Protein AF-A0A952HB64-F1 (afdb_monomer_lite)

Structure (mmCIF, N/CA/C/O backbone):
data_AF-A0A952HB64-F1
#
_entry.id   AF-A0A952HB64-F1
#
loop_
_atom_site.group_PDB
_atom_site.id
_atom_site.type_symbol
_atom_site.label_atom_id
_atom_site.label_alt_id
_atom_site.label_comp_id
_atom_site.label_asym_id
_atom_site.label_entity_id
_atom_site.label_seq_id
_atom_site.pdbx_PDB_ins_code
_atom_site.Cartn_x
_atom_site.Cartn_y
_atom_site.Cartn_z
_atom_site.occupancy
_atom_site.B_iso_or_equiv
_atom_site.auth_seq_id
_atom_site.auth_comp_id
_atom_site.auth_asym_id
_atom_site.auth_atom_id
_atom_site.pdbx_PDB_model_num
ATOM 1 N N . MET A 1 1 ? 46.487 -4.675 -62.034 1.00 39.62 1 MET A N 1
ATOM 2 C CA . MET A 1 1 ? 45.125 -5.121 -61.672 1.00 39.62 1 MET A CA 1
ATOM 3 C C . MET A 1 1 ? 45.200 -5.806 -60.314 1.00 39.62 1 MET A C 1
ATOM 5 O O . MET A 1 1 ? 45.740 -6.898 -60.230 1.00 39.62 1 MET A O 1
ATOM 9 N N . ARG A 1 2 ? 44.788 -5.128 -59.237 1.00 39.91 2 ARG A N 1
ATOM 10 C CA . ARG A 1 2 ? 44.714 -5.693 -57.880 1.00 39.91 2 ARG A CA 1
ATOM 11 C C . ARG A 1 2 ? 43.301 -5.445 -57.369 1.00 39.91 2 ARG A C 1
ATOM 13 O O . ARG A 1 2 ? 42.927 -4.304 -57.129 1.00 39.91 2 ARG A O 1
ATOM 20 N N . SER A 1 3 ? 42.531 -6.518 -57.293 1.00 43.50 3 SER A N 1
ATOM 21 C CA . SER A 1 3 ? 41.137 -6.529 -56.868 1.00 43.50 3 SER A CA 1
ATOM 22 C C . SER A 1 3 ? 41.110 -6.713 -55.348 1.00 43.50 3 SER A C 1
ATOM 24 O O . SER A 1 3 ? 41.451 -7.787 -54.859 1.00 43.50 3 SER A O 1
ATOM 26 N N . LEU A 1 4 ? 40.772 -5.659 -54.599 1.00 44.75 4 LEU A N 1
ATOM 27 C CA . LEU A 1 4 ? 40.468 -5.745 -53.167 1.00 44.75 4 LEU A CA 1
ATOM 28 C C . LEU A 1 4 ? 39.046 -6.312 -53.006 1.00 44.75 4 LEU A C 1
ATOM 30 O O . LEU A 1 4 ? 38.121 -5.726 -53.574 1.00 44.75 4 LEU A O 1
ATOM 34 N N . PRO A 1 5 ? 38.821 -7.391 -52.235 1.00 50.38 5 PRO A N 1
ATOM 35 C CA . PRO A 1 5 ? 37.474 -7.795 -51.881 1.00 50.38 5 PRO A CA 1
ATOM 36 C C . PRO A 1 5 ? 36.992 -6.921 -50.719 1.00 50.38 5 PRO A C 1
ATOM 38 O O . PRO A 1 5 ? 37.544 -6.937 -49.619 1.00 50.38 5 PRO A O 1
ATOM 41 N N . LEU A 1 6 ? 35.960 -6.131 -51.002 1.00 47.00 6 LEU A N 1
ATOM 42 C CA . LEU A 1 6 ? 35.194 -5.355 -50.039 1.00 47.00 6 LEU A CA 1
ATOM 43 C C . LEU A 1 6 ? 34.386 -6.340 -49.171 1.00 47.00 6 LEU A C 1
ATOM 45 O O . LEU A 1 6 ? 33.331 -6.822 -49.577 1.00 47.00 6 LEU A O 1
ATOM 49 N N . LEU A 1 7 ? 34.908 -6.688 -47.994 1.00 49.47 7 LEU A N 1
ATOM 50 C CA . LEU A 1 7 ? 34.176 -7.438 -46.972 1.00 49.47 7 LEU A CA 1
ATOM 51 C C . LEU A 1 7 ? 33.128 -6.513 -46.337 1.00 49.47 7 LEU A C 1
ATOM 53 O O . LEU A 1 7 ? 33.408 -5.756 -45.410 1.00 49.47 7 LEU A O 1
ATOM 57 N N . LEU A 1 8 ? 31.913 -6.570 -46.883 1.00 43.66 8 LEU A N 1
ATOM 58 C CA . LEU A 1 8 ? 30.687 -6.040 -46.291 1.00 43.66 8 LEU A CA 1
ATOM 59 C C . LEU A 1 8 ? 30.399 -6.775 -44.973 1.00 43.66 8 LEU A C 1
ATOM 61 O O . LEU A 1 8 ? 29.770 -7.831 -44.951 1.00 43.66 8 LEU A O 1
ATOM 65 N N . LEU A 1 9 ? 30.857 -6.197 -43.863 1.00 45.19 9 LEU A N 1
ATOM 66 C CA . LEU A 1 9 ? 30.382 -6.503 -42.514 1.00 45.19 9 LEU A CA 1
ATOM 67 C C . LEU A 1 9 ? 28.950 -5.966 -42.362 1.00 45.19 9 LEU A C 1
ATOM 69 O O . LEU A 1 9 ? 28.719 -4.883 -41.829 1.00 45.19 9 LEU A O 1
ATOM 73 N N . LEU A 1 10 ? 27.977 -6.729 -42.859 1.00 45.00 10 LEU A N 1
ATOM 74 C CA . LEU A 1 10 ? 26.572 -6.592 -42.482 1.00 45.00 10 LEU A CA 1
ATOM 75 C C . LEU A 1 10 ? 26.428 -7.075 -41.034 1.00 45.00 10 LEU A C 1
ATOM 77 O O . LEU A 1 10 ? 26.145 -8.242 -40.769 1.00 45.00 10 LEU A O 1
ATOM 81 N N . GLY A 1 11 ? 26.670 -6.164 -40.092 1.00 44.28 11 GLY A N 1
ATOM 82 C CA . GLY A 1 11 ? 26.301 -6.331 -38.694 1.00 44.28 11 GLY A CA 1
ATOM 83 C C . GLY A 1 11 ? 24.782 -6.370 -38.576 1.00 44.28 11 GLY A C 1
ATOM 84 O O . GLY A 1 11 ? 24.138 -5.343 -38.384 1.00 44.28 11 GLY A O 1
ATOM 85 N N . ALA A 1 12 ? 24.203 -7.558 -38.725 1.00 44.69 12 ALA A N 1
ATOM 86 C CA . ALA A 1 12 ? 22.847 -7.818 -38.287 1.00 44.69 12 ALA A CA 1
ATOM 87 C C . ALA A 1 12 ? 22.819 -7.665 -36.759 1.00 44.69 12 ALA A C 1
ATOM 89 O O . ALA A 1 12 ? 23.285 -8.540 -36.030 1.00 44.69 12 ALA A O 1
ATOM 90 N N . CYS A 1 13 ? 22.292 -6.540 -36.272 1.00 45.22 13 CYS A N 1
ATOM 91 C CA . CYS A 1 13 ? 21.797 -6.425 -34.907 1.00 45.22 13 CYS A CA 1
ATOM 92 C C . CYS A 1 13 ? 20.652 -7.432 -34.754 1.00 45.22 13 CYS A C 1
ATOM 94 O O . CYS A 1 13 ? 19.493 -7.108 -35.006 1.00 45.22 13 CYS A O 1
ATOM 96 N N . ALA A 1 14 ? 20.977 -8.678 -34.411 1.00 48.97 14 ALA A N 1
ATOM 97 C CA . ALA A 1 14 ? 19.985 -9.628 -33.947 1.00 48.97 14 ALA A CA 1
ATOM 98 C C . ALA A 1 14 ? 19.342 -9.010 -32.703 1.00 48.97 14 ALA A C 1
ATOM 100 O O . ALA A 1 14 ? 20.023 -8.786 -31.701 1.00 48.97 14 ALA A O 1
ATOM 101 N N . ALA A 1 15 ? 18.053 -8.674 -32.788 1.00 51.88 15 ALA A N 1
ATOM 102 C CA . ALA A 1 15 ? 17.256 -8.381 -31.611 1.00 51.88 15 ALA A CA 1
ATOM 103 C C . ALA A 1 15 ? 17.389 -9.599 -30.692 1.00 51.88 15 ALA A C 1
ATOM 105 O O . ALA A 1 15 ? 16.939 -10.688 -31.047 1.00 51.88 15 ALA A O 1
ATOM 106 N N . LEU A 1 16 ? 18.119 -9.445 -29.587 1.00 49.34 16 LEU A N 1
ATOM 107 C CA . LEU A 1 16 ? 18.312 -10.525 -28.633 1.00 49.34 16 LEU A CA 1
ATOM 108 C C . LEU A 1 16 ? 16.920 -10.926 -28.121 1.00 49.34 16 LEU A C 1
ATOM 110 O O . LEU A 1 16 ? 16.225 -10.056 -27.588 1.00 49.34 16 LEU A O 1
ATOM 114 N N . PRO A 1 17 ? 16.483 -12.186 -28.311 1.00 57.03 17 PRO A N 1
ATOM 115 C CA . PRO A 1 17 ? 15.250 -12.662 -27.702 1.00 57.03 17 PRO A CA 1
ATOM 116 C C . PRO A 1 17 ? 15.392 -12.561 -26.181 1.00 57.03 17 PRO A C 1
ATOM 118 O O . PRO A 1 17 ? 16.467 -12.824 -25.635 1.00 57.03 17 PRO A O 1
ATOM 121 N N . GLY A 1 18 ? 14.330 -12.137 -25.508 1.00 68.81 18 GLY A N 1
ATOM 122 C CA . GLY A 1 18 ? 14.321 -11.926 -24.069 1.00 68.81 18 GLY A CA 1
ATOM 123 C C . GLY A 1 18 ? 13.597 -10.645 -23.650 1.00 68.81 18 GLY A C 1
ATOM 124 O O . GLY A 1 18 ? 13.305 -9.775 -24.470 1.00 68.81 18 GLY A O 1
ATOM 125 N N . PRO A 1 19 ? 13.360 -10.476 -22.342 1.00 81.88 19 PRO A N 1
ATOM 126 C CA . PRO A 1 19 ? 12.607 -9.351 -21.780 1.00 81.88 19 PRO A CA 1
ATOM 127 C C . PRO A 1 19 ? 13.344 -7.999 -21.819 1.00 81.88 19 PRO A C 1
ATOM 129 O O . PRO A 1 19 ? 12.769 -6.970 -21.460 1.00 81.88 19 PRO A O 1
ATOM 132 N N . THR A 1 20 ? 14.615 -7.960 -22.228 1.00 85.56 20 THR A N 1
ATOM 133 C CA . THR A 1 20 ? 15.463 -6.757 -22.159 1.00 85.56 20 THR A CA 1
ATOM 134 C C . THR A 1 20 ? 14.922 -5.572 -22.968 1.00 85.56 20 THR A C 1
ATOM 136 O O . THR A 1 20 ? 14.836 -4.483 -22.397 1.00 85.56 20 THR A O 1
ATOM 139 N N . PRO A 1 21 ? 14.476 -5.724 -24.235 1.00 88.94 21 PRO A N 1
ATOM 140 C CA . PRO A 1 21 ? 13.912 -4.605 -24.988 1.00 88.94 21 PRO A CA 1
ATOM 141 C C . PRO A 1 21 ? 12.632 -4.053 -24.349 1.00 88.94 21 PRO A C 1
ATOM 143 O O . PRO A 1 21 ? 12.405 -2.843 -24.373 1.00 88.94 21 PRO A O 1
ATOM 146 N N . GLN A 1 22 ? 11.796 -4.917 -23.759 1.00 91.31 22 GLN A N 1
ATOM 147 C CA . GLN A 1 22 ? 10.613 -4.490 -23.010 1.00 91.31 22 GLN A CA 1
ATOM 148 C C . GLN A 1 22 ? 11.014 -3.695 -21.766 1.00 91.31 22 GLN A C 1
ATOM 150 O O . GLN A 1 22 ? 10.512 -2.591 -21.550 1.00 91.31 22 GLN A O 1
ATOM 155 N N . LEU A 1 23 ? 11.962 -4.214 -20.984 1.00 92.88 23 LEU A N 1
ATOM 156 C CA . LEU A 1 23 ? 12.466 -3.533 -19.797 1.00 92.88 23 LEU A CA 1
ATOM 157 C C . LEU A 1 23 ? 13.030 -2.145 -20.138 1.00 92.88 23 LEU A C 1
ATOM 159 O O . LEU A 1 23 ? 12.671 -1.175 -19.478 1.00 92.88 23 LEU A O 1
ATOM 163 N N . GLU A 1 24 ? 13.844 -2.018 -21.189 1.00 93.69 24 GLU A N 1
ATOM 164 C CA . GLU A 1 24 ? 14.406 -0.732 -21.629 1.00 93.69 24 GLU A CA 1
ATOM 165 C C . GLU A 1 24 ? 13.320 0.287 -22.004 1.00 93.69 24 GLU A C 1
ATOM 167 O O . GLU A 1 24 ? 13.361 1.439 -21.554 1.00 93.69 24 GLU A O 1
ATOM 172 N N . ARG A 1 25 ? 12.313 -0.129 -22.787 1.00 94.56 25 ARG A N 1
ATOM 173 C CA . ARG A 1 25 ? 11.177 0.736 -23.152 1.00 94.56 25 ARG A CA 1
ATOM 174 C C . ARG A 1 25 ? 10.399 1.188 -21.923 1.00 94.56 25 ARG A C 1
ATOM 176 O O . ARG A 1 25 ? 10.092 2.378 -21.807 1.00 94.56 25 ARG A O 1
ATOM 183 N N . MET A 1 26 ? 10.114 0.268 -21.003 1.00 96.06 26 MET A N 1
ATOM 184 C CA . MET A 1 26 ? 9.366 0.565 -19.785 1.00 96.06 26 MET A CA 1
ATOM 185 C C . MET A 1 26 ? 10.152 1.470 -18.833 1.00 96.06 26 MET A C 1
ATOM 187 O O . MET A 1 26 ? 9.586 2.406 -18.265 1.00 96.06 26 MET A O 1
ATOM 191 N N . THR A 1 27 ? 11.464 1.257 -18.690 1.00 95.75 27 THR A N 1
ATOM 192 C CA . THR A 1 27 ? 12.352 2.143 -17.925 1.00 95.75 27 THR A CA 1
ATOM 193 C C . THR A 1 27 ? 12.358 3.550 -18.518 1.00 95.75 27 THR A C 1
ATOM 195 O O . THR A 1 27 ? 12.153 4.514 -17.779 1.00 95.75 27 THR A O 1
ATOM 198 N N . LYS A 1 28 ? 12.484 3.686 -19.845 1.00 96.81 28 LYS A N 1
ATOM 199 C CA . LYS A 1 28 ? 12.403 4.987 -20.525 1.00 96.81 28 LYS A CA 1
ATOM 200 C C . LYS A 1 28 ? 11.051 5.671 -20.292 1.00 96.81 28 LYS A C 1
ATOM 202 O O . LYS A 1 28 ? 11.005 6.832 -19.885 1.00 96.81 28 LYS A O 1
ATOM 207 N N . ALA A 1 29 ? 9.945 4.950 -20.473 1.00 96.06 29 ALA A N 1
ATOM 208 C CA . ALA A 1 29 ? 8.606 5.471 -20.194 1.00 96.06 29 ALA A CA 1
ATOM 209 C C . ALA A 1 29 ? 8.445 5.895 -18.725 1.00 96.06 29 ALA A C 1
ATOM 211 O O . ALA A 1 29 ? 7.829 6.919 -18.438 1.00 96.06 29 ALA A O 1
ATOM 212 N N . GLN A 1 30 ? 9.047 5.152 -17.793 1.00 95.12 30 GLN A N 1
ATOM 213 C CA . GLN A 1 30 ? 9.059 5.482 -16.371 1.00 95.12 30 GLN A CA 1
ATOM 214 C C . GLN A 1 30 ? 9.813 6.786 -16.088 1.00 95.12 30 GLN A C 1
ATOM 216 O O . GLN A 1 30 ? 9.324 7.576 -15.282 1.00 95.12 30 GLN A O 1
ATOM 221 N N . THR A 1 31 ? 10.961 7.022 -16.730 1.00 95.44 31 THR A N 1
ATOM 222 C CA . THR A 1 31 ? 11.716 8.279 -16.573 1.00 95.44 31 THR A CA 1
ATOM 223 C C . THR A 1 31 ? 11.003 9.477 -17.198 1.00 95.44 31 THR A C 1
ATOM 225 O O . THR A 1 31 ? 11.160 10.598 -16.732 1.00 95.44 31 THR A O 1
ATOM 228 N N . GLU A 1 32 ? 10.175 9.237 -18.215 1.00 96.31 32 GLU A N 1
ATOM 229 C CA . GLU A 1 32 ? 9.367 10.253 -18.899 1.00 96.31 32 GLU A CA 1
ATOM 230 C C . GLU A 1 32 ? 7.998 10.487 -18.225 1.00 96.31 32 GLU A C 1
ATOM 232 O O . GLU A 1 32 ? 7.182 11.246 -18.741 1.00 96.31 32 GLU A O 1
ATOM 237 N N . GLY A 1 33 ? 7.706 9.819 -17.100 1.00 94.12 33 GLY A N 1
ATOM 238 C CA . GLY A 1 33 ? 6.425 9.945 -16.392 1.00 94.12 33 GLY A CA 1
ATOM 239 C C . GLY A 1 33 ? 5.219 9.359 -17.143 1.00 94.12 33 GLY A C 1
ATOM 240 O O . GLY A 1 33 ? 4.075 9.702 -16.851 1.00 94.12 33 GLY A O 1
ATOM 241 N N . ARG A 1 34 ? 5.439 8.470 -18.119 1.00 96.69 34 ARG A N 1
ATOM 242 C CA . ARG A 1 34 ? 4.382 7.855 -18.940 1.00 96.69 34 ARG A CA 1
ATOM 243 C C . ARG A 1 34 ? 3.766 6.630 -18.257 1.00 96.69 34 ARG A C 1
ATOM 245 O O . ARG A 1 34 ? 3.800 5.523 -18.796 1.00 96.69 34 ARG A O 1
ATOM 252 N N . ASP A 1 35 ? 3.165 6.821 -17.083 1.00 96.50 35 ASP A N 1
ATOM 253 C CA . ASP A 1 35 ? 2.581 5.721 -16.297 1.00 96.50 35 ASP A CA 1
ATOM 254 C C . ASP A 1 35 ? 1.444 4.993 -17.037 1.00 96.50 35 ASP A C 1
ATOM 256 O O . ASP A 1 35 ? 1.351 3.771 -16.968 1.00 96.50 35 ASP A O 1
ATOM 260 N N . ALA A 1 36 ? 0.637 5.695 -17.840 1.00 96.38 36 ALA A N 1
ATOM 261 C CA . ALA A 1 36 ? -0.384 5.056 -18.679 1.00 96.38 36 ALA A CA 1
ATOM 262 C C . ALA A 1 36 ? 0.202 4.023 -19.660 1.00 96.38 36 ALA A C 1
ATOM 264 O O . ALA A 1 36 ? -0.392 2.963 -19.855 1.00 96.38 36 ALA A O 1
ATOM 265 N N . ALA A 1 37 ? 1.380 4.297 -20.233 1.00 95.75 37 ALA A N 1
ATOM 266 C CA . ALA A 1 37 ? 2.055 3.359 -21.128 1.00 95.75 37 ALA A CA 1
ATOM 267 C C . ALA A 1 37 ? 2.545 2.124 -20.356 1.00 95.75 37 ALA A C 1
ATOM 269 O O . ALA A 1 37 ? 2.234 0.998 -20.730 1.00 95.75 37 ALA A O 1
ATOM 270 N N . ASN A 1 38 ? 3.222 2.339 -19.225 1.00 96.69 38 ASN A N 1
ATOM 271 C CA . ASN A 1 38 ? 3.740 1.255 -18.388 1.00 96.69 38 ASN A CA 1
ATOM 272 C C . ASN A 1 38 ? 2.642 0.380 -17.766 1.00 96.69 38 ASN A C 1
ATOM 274 O O . ASN A 1 38 ? 2.850 -0.813 -17.575 1.00 96.69 38 ASN A O 1
ATOM 278 N N . ALA A 1 39 ? 1.480 0.948 -17.437 1.00 95.94 39 ALA A N 1
ATOM 279 C CA . ALA A 1 39 ? 0.344 0.196 -16.908 1.00 95.94 39 ALA A CA 1
ATOM 280 C C . ALA A 1 39 ? -0.292 -0.727 -17.966 1.00 95.94 39 ALA A C 1
ATOM 282 O O . ALA A 1 39 ? -0.704 -1.851 -17.652 1.00 95.94 39 ALA A O 1
ATOM 283 N N . ALA A 1 40 ? -0.362 -0.245 -19.213 1.00 93.06 40 ALA A N 1
ATOM 284 C CA . ALA A 1 40 ? -0.927 -0.964 -20.352 1.00 93.06 40 ALA A CA 1
ATOM 285 C C . ALA A 1 40 ? 0.009 -2.047 -20.911 1.00 93.06 40 ALA A C 1
ATOM 287 O O . ALA A 1 40 ? -0.465 -3.004 -21.522 1.00 93.06 40 ALA A O 1
ATOM 288 N N . GLU A 1 41 ? 1.319 -1.918 -20.698 1.00 86.81 41 GLU A N 1
ATOM 289 C CA . GLU A 1 41 ? 2.305 -2.884 -21.174 1.00 86.81 41 GLU A CA 1
ATOM 290 C C . GLU A 1 41 ? 2.204 -4.193 -20.368 1.00 86.81 41 GLU A C 1
ATOM 292 O O . GLU A 1 41 ? 2.445 -4.246 -19.160 1.00 86.81 41 GLU A O 1
ATOM 297 N N . VAL A 1 42 ? 1.774 -5.264 -21.037 1.00 80.38 42 VAL A N 1
ATOM 298 C CA . VAL A 1 42 ? 1.683 -6.613 -20.463 1.00 80.38 42 VAL A CA 1
ATOM 299 C C . VAL A 1 42 ? 3.005 -7.327 -20.705 1.00 80.38 42 VAL A C 1
ATOM 301 O O . VAL A 1 42 ? 3.593 -7.196 -21.776 1.00 80.38 42 VAL A O 1
ATOM 304 N N . ALA A 1 43 ? 3.474 -8.080 -19.710 1.00 76.75 43 ALA A N 1
ATOM 305 C CA . ALA A 1 43 ? 4.711 -8.842 -19.822 1.00 76.75 43 ALA A CA 1
ATOM 306 C C . ALA A 1 43 ? 4.665 -9.780 -21.044 1.00 76.75 43 ALA A C 1
ATOM 308 O O . ALA A 1 43 ? 3.679 -10.497 -21.236 1.00 76.75 43 ALA A O 1
ATOM 309 N N . GLU A 1 44 ? 5.710 -9.729 -21.870 1.00 81.81 44 GLU A N 1
ATOM 310 C CA . GLU A 1 44 ? 5.824 -10.530 -23.091 1.00 81.81 44 GLU A CA 1
ATOM 311 C C . GLU A 1 44 ? 5.958 -12.034 -22.770 1.00 81.81 44 GLU A C 1
ATOM 313 O O . GLU A 1 44 ? 6.141 -12.430 -21.613 1.00 81.81 44 GLU A O 1
ATOM 318 N N . SER A 1 45 ? 5.846 -12.894 -23.792 1.00 73.94 45 SER A N 1
ATOM 319 C CA . SER A 1 45 ? 5.824 -14.363 -23.648 1.00 73.94 45 SER A CA 1
ATOM 320 C C . SER A 1 45 ? 6.981 -14.921 -22.823 1.00 73.94 45 SER A C 1
ATOM 322 O O . SER A 1 45 ? 6.795 -15.882 -22.078 1.00 73.94 45 SER A O 1
ATOM 324 N N . ASP A 1 46 ? 8.150 -14.293 -22.903 1.00 76.56 46 ASP A N 1
ATOM 325 C CA . ASP A 1 46 ? 9.354 -14.722 -22.191 1.00 76.56 46 ASP A CA 1
ATOM 326 C C . ASP A 1 46 ? 9.197 -14.574 -20.671 1.00 76.56 46 ASP A C 1
ATOM 328 O O . ASP A 1 46 ? 9.636 -15.426 -19.904 1.00 76.56 46 ASP A O 1
ATOM 332 N N . CYS A 1 47 ? 8.455 -13.564 -20.213 1.00 85.19 47 CYS A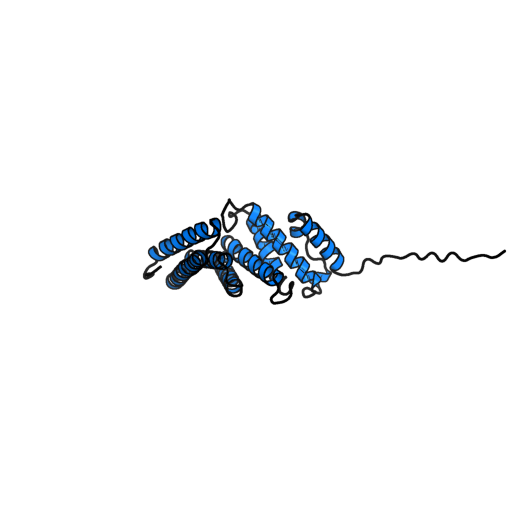 N 1
ATOM 333 C CA . CYS A 1 47 ? 8.122 -13.408 -18.799 1.00 85.19 47 CYS A CA 1
ATOM 334 C C . CYS A 1 47 ? 6.984 -14.311 -18.325 1.00 85.19 47 CYS A C 1
ATOM 336 O O . CYS A 1 47 ? 6.784 -14.459 -17.119 1.00 85.19 47 CYS A O 1
ATOM 338 N N . LEU A 1 48 ? 6.235 -14.920 -19.246 1.00 82.12 48 LEU A N 1
ATOM 339 C CA . LEU A 1 48 ? 5.268 -15.963 -18.909 1.00 82.12 48 LEU A CA 1
ATOM 340 C C . LEU A 1 48 ? 5.956 -17.323 -18.753 1.00 82.12 48 LEU A C 1
ATOM 342 O O . LEU A 1 48 ? 5.545 -18.115 -17.908 1.00 82.12 48 LEU A O 1
ATOM 346 N N . THR A 1 49 ? 7.002 -17.592 -19.539 1.00 84.31 49 THR A N 1
ATOM 347 C CA . THR A 1 49 ? 7.767 -18.847 -19.476 1.00 84.31 49 THR A CA 1
ATOM 348 C C . THR A 1 49 ? 8.849 -18.824 -18.396 1.00 84.31 49 THR A C 1
ATOM 350 O O . THR A 1 49 ? 9.142 -19.869 -17.816 1.00 84.31 49 THR A O 1
ATOM 353 N N . GLN A 1 50 ? 9.409 -17.651 -18.081 1.00 85.12 50 GLN A N 1
ATOM 354 C CA . GLN A 1 50 ? 10.445 -17.462 -17.060 1.00 85.12 50 GLN A CA 1
ATOM 355 C C . GLN A 1 50 ? 10.094 -16.305 -16.106 1.00 85.12 50 GLN A C 1
ATOM 357 O O . GLN A 1 50 ? 10.786 -15.288 -16.057 1.00 85.12 50 GLN A O 1
ATOM 362 N N . PRO A 1 51 ? 9.026 -16.435 -15.298 1.00 85.81 51 PRO A N 1
ATOM 363 C CA . PRO A 1 51 ? 8.531 -15.337 -14.462 1.00 85.81 51 PRO A CA 1
ATOM 364 C C . PRO A 1 51 ? 9.512 -14.885 -13.370 1.00 85.81 51 PRO A C 1
ATOM 366 O O . PRO A 1 51 ? 9.394 -13.769 -12.874 1.00 85.81 51 PRO A O 1
ATOM 369 N N . SER A 1 52 ? 10.474 -15.732 -12.993 1.00 89.50 52 SER A N 1
ATOM 370 C CA . SER A 1 52 ? 11.512 -15.419 -12.006 1.00 89.50 52 SER A CA 1
ATOM 371 C C . SER A 1 52 ? 12.747 -14.734 -12.597 1.00 89.50 52 SER A C 1
ATOM 373 O O . SER A 1 52 ? 13.676 -14.440 -11.846 1.00 89.50 52 SER A O 1
ATOM 375 N N . ASP A 1 53 ? 12.801 -14.513 -13.916 1.00 91.38 53 ASP A N 1
ATOM 376 C CA . ASP A 1 53 ? 13.902 -13.770 -14.528 1.00 91.38 53 ASP A CA 1
ATOM 377 C C . ASP A 1 53 ? 13.968 -12.344 -13.938 1.00 91.38 53 ASP A C 1
ATOM 379 O O . ASP A 1 53 ? 12.935 -11.666 -13.855 1.00 91.38 53 ASP A O 1
ATOM 383 N N . PRO A 1 54 ? 15.150 -11.847 -13.522 1.00 91.25 54 PRO A N 1
ATOM 384 C CA . PRO A 1 54 ? 15.274 -10.526 -12.910 1.00 91.25 54 PRO A CA 1
ATOM 385 C C . PRO A 1 54 ? 14.695 -9.378 -13.748 1.00 91.25 54 PRO A C 1
ATOM 387 O O . PRO A 1 54 ? 14.145 -8.429 -13.184 1.00 91.25 54 PRO A O 1
ATOM 390 N N . ALA A 1 55 ? 14.787 -9.437 -15.078 1.00 91.69 55 ALA A N 1
ATOM 391 C CA . ALA A 1 55 ? 14.197 -8.426 -15.947 1.00 91.69 55 ALA A CA 1
ATOM 392 C C . ALA A 1 55 ? 12.664 -8.496 -15.928 1.00 91.69 55 ALA A C 1
ATOM 394 O O . ALA A 1 55 ? 12.010 -7.454 -15.866 1.00 91.69 55 ALA A O 1
ATOM 395 N N . CYS A 1 56 ? 12.089 -9.697 -15.872 1.00 93.69 56 CYS A N 1
ATOM 396 C CA . CYS A 1 56 ? 10.646 -9.897 -15.736 1.00 93.69 56 CYS A CA 1
ATOM 397 C C . CYS A 1 56 ? 10.109 -9.407 -14.390 1.00 93.69 56 CYS A C 1
ATOM 399 O O . CYS A 1 56 ? 9.093 -8.709 -14.349 1.00 93.69 56 CYS A O 1
ATOM 401 N N . LEU A 1 57 ? 10.826 -9.670 -13.295 1.00 94.94 57 LEU A N 1
ATOM 402 C CA . LEU A 1 57 ? 10.483 -9.126 -11.978 1.00 94.94 57 LEU A CA 1
ATOM 403 C C . LEU A 1 57 ? 10.498 -7.586 -11.993 1.00 94.94 57 LEU A C 1
ATOM 405 O O . LEU A 1 57 ? 9.586 -6.944 -11.464 1.00 94.94 57 LEU A O 1
ATOM 409 N N . ARG A 1 58 ? 11.493 -6.972 -12.650 1.00 94.56 58 ARG A N 1
ATOM 410 C CA . ARG A 1 58 ? 11.591 -5.507 -12.796 1.00 94.56 58 ARG A CA 1
ATOM 411 C C . ARG A 1 58 ? 10.490 -4.924 -13.680 1.00 94.56 58 ARG A C 1
ATOM 413 O O . ARG A 1 58 ? 9.933 -3.889 -13.321 1.00 94.56 58 ARG A O 1
ATOM 420 N N . ILE A 1 59 ? 10.126 -5.587 -14.776 1.00 95.12 59 ILE A N 1
ATOM 421 C CA . ILE A 1 59 ? 8.967 -5.226 -15.612 1.00 95.12 59 ILE A CA 1
ATOM 422 C C . ILE A 1 59 ? 7.694 -5.170 -14.756 1.00 95.12 59 ILE A C 1
ATOM 424 O O . ILE A 1 59 ? 6.976 -4.168 -14.773 1.00 95.12 59 ILE A O 1
ATOM 428 N N . GLN A 1 60 ? 7.453 -6.194 -13.931 1.00 96.44 60 GLN A N 1
ATOM 429 C CA . GLN A 1 60 ? 6.297 -6.226 -13.031 1.00 96.44 60 GLN A CA 1
ATOM 430 C C . GLN A 1 60 ? 6.362 -5.123 -11.964 1.00 96.44 60 GLN A C 1
ATOM 432 O O . GLN A 1 60 ? 5.349 -4.487 -11.677 1.00 96.44 60 GLN A O 1
ATOM 437 N N . ALA A 1 61 ? 7.547 -4.814 -11.428 1.00 96.50 61 ALA A N 1
ATOM 438 C CA . ALA A 1 61 ? 7.723 -3.701 -10.493 1.00 96.50 61 ALA A CA 1
ATOM 439 C C . ALA A 1 61 ? 7.371 -2.342 -11.131 1.00 96.50 61 ALA A C 1
ATOM 441 O O . ALA A 1 61 ? 6.666 -1.534 -10.518 1.00 96.50 61 ALA A O 1
ATOM 442 N N . ILE A 1 62 ? 7.827 -2.093 -12.367 1.00 96.75 62 ILE A N 1
ATOM 443 C CA . ILE A 1 62 ? 7.533 -0.858 -13.113 1.00 96.75 62 ILE A CA 1
ATOM 444 C C . ILE A 1 62 ? 6.031 -0.750 -13.382 1.00 96.75 62 ILE A C 1
ATOM 446 O O . ILE A 1 62 ? 5.435 0.301 -13.127 1.00 96.75 62 ILE A O 1
ATOM 450 N N . ARG A 1 63 ? 5.412 -1.842 -13.841 1.00 97.38 63 ARG A N 1
ATOM 451 C CA . ARG A 1 63 ? 3.974 -1.903 -14.108 1.00 97.38 63 ARG A CA 1
ATOM 452 C C . ARG A 1 63 ? 3.145 -1.671 -12.848 1.00 97.38 63 ARG A C 1
ATOM 454 O O . ARG A 1 63 ? 2.240 -0.840 -12.864 1.00 97.38 63 ARG A O 1
ATOM 461 N N . GLY A 1 64 ? 3.474 -2.346 -11.745 1.00 97.75 64 GLY A N 1
ATOM 462 C CA . GLY A 1 64 ? 2.771 -2.190 -10.468 1.00 97.75 64 GLY A CA 1
ATOM 463 C C . GLY A 1 64 ? 2.814 -0.753 -9.958 1.00 97.75 64 GLY A C 1
ATOM 464 O O . GLY A 1 64 ? 1.789 -0.205 -9.549 1.00 97.75 64 GLY A O 1
ATOM 465 N N . ARG A 1 65 ? 3.974 -0.101 -10.091 1.00 97.31 65 ARG A N 1
ATOM 466 C CA . ARG A 1 65 ? 4.146 1.313 -9.744 1.00 97.31 65 ARG A CA 1
ATOM 467 C C . ARG A 1 65 ? 3.310 2.233 -10.615 1.00 97.31 65 ARG A C 1
ATOM 469 O O . ARG A 1 65 ? 2.652 3.120 -10.083 1.00 97.31 65 ARG A O 1
ATOM 476 N N . ALA A 1 66 ? 3.317 2.016 -11.924 1.00 98.06 66 ALA A N 1
ATOM 477 C CA . ALA A 1 66 ? 2.528 2.809 -12.856 1.00 98.06 66 ALA A CA 1
ATOM 478 C C . ALA A 1 66 ? 1.021 2.672 -12.582 1.00 98.06 66 ALA A C 1
ATOM 480 O O . ALA A 1 66 ? 0.309 3.668 -12.477 1.00 98.06 66 ALA A O 1
ATOM 481 N N . CYS A 1 67 ? 0.544 1.446 -12.363 1.00 98.31 67 CYS A N 1
ATOM 482 C CA . CYS A 1 67 ? -0.843 1.180 -12.000 1.00 98.31 67 CYS A CA 1
ATOM 483 C C . CYS A 1 67 ? -1.231 1.834 -10.662 1.00 98.31 67 CYS A C 1
ATOM 485 O O . CYS A 1 67 ? -2.273 2.483 -10.572 1.00 98.31 67 CYS A O 1
ATOM 487 N N . LEU A 1 68 ? -0.380 1.755 -9.633 1.00 97.69 68 LEU A N 1
ATOM 488 C CA . LEU A 1 68 ? -0.635 2.443 -8.366 1.00 97.69 68 LEU A CA 1
ATOM 489 C C . LEU A 1 68 ? -0.636 3.972 -8.529 1.00 97.69 68 LEU A C 1
ATOM 491 O O . LEU A 1 68 ? -1.479 4.643 -7.935 1.00 97.69 68 LEU A O 1
ATOM 495 N N . ALA A 1 69 ? 0.273 4.529 -9.333 1.00 96.50 69 ALA A N 1
ATOM 496 C CA . ALA A 1 69 ? 0.327 5.962 -9.611 1.00 96.50 69 ALA A CA 1
ATOM 497 C C . ALA A 1 69 ? -0.964 6.451 -10.284 1.00 96.50 69 ALA A C 1
ATOM 499 O O . ALA A 1 69 ? -1.573 7.401 -9.796 1.00 96.50 69 ALA A O 1
ATOM 500 N N . LEU A 1 70 ? -1.443 5.745 -11.315 1.00 97.31 70 LEU A N 1
ATOM 501 C CA . LEU A 1 70 ? -2.716 6.041 -11.981 1.00 97.31 70 LEU A CA 1
ATOM 502 C C . LEU A 1 70 ? -3.920 5.919 -11.047 1.00 97.31 70 LEU A C 1
ATOM 504 O O . LEU A 1 70 ? -4.838 6.723 -11.133 1.00 97.31 70 LEU A O 1
ATOM 508 N N . ALA A 1 71 ? -3.941 4.938 -10.141 1.00 97.25 71 ALA A N 1
ATOM 509 C CA . ALA A 1 71 ? -5.007 4.859 -9.146 1.00 97.25 71 ALA A CA 1
ATOM 510 C C . ALA A 1 71 ? -5.013 6.099 -8.238 1.00 97.25 71 ALA A C 1
ATOM 512 O O . ALA A 1 71 ? -6.072 6.611 -7.890 1.00 97.25 71 ALA A O 1
ATOM 513 N N . ARG A 1 72 ? -3.832 6.596 -7.852 1.00 94.75 72 ARG A N 1
ATOM 514 C CA . ARG A 1 72 ? -3.685 7.720 -6.918 1.00 94.75 72 ARG A CA 1
ATOM 515 C C . ARG A 1 72 ? -3.987 9.085 -7.528 1.00 94.75 72 ARG A C 1
ATOM 517 O O . ARG A 1 72 ? -4.281 9.991 -6.756 1.00 94.75 72 ARG A O 1
ATOM 524 N N . THR A 1 73 ? -3.959 9.254 -8.850 1.00 95.19 73 THR A N 1
ATOM 525 C CA . THR A 1 73 ? -4.363 10.530 -9.475 1.00 95.19 73 THR A CA 1
ATOM 526 C C . THR A 1 73 ? -5.843 10.844 -9.255 1.00 95.19 73 THR A C 1
ATOM 528 O O . THR A 1 73 ? -6.232 12.006 -9.297 1.00 95.19 73 THR A O 1
ATOM 531 N N . GLU A 1 74 ? -6.660 9.827 -8.967 1.00 94.19 74 GLU A N 1
ATOM 532 C CA . GLU A 1 74 ? -8.077 9.985 -8.628 1.00 94.19 74 GLU A CA 1
ATOM 533 C C . GLU A 1 74 ? -8.304 10.309 -7.140 1.00 94.19 74 GLU A C 1
ATOM 535 O O . GLU A 1 74 ? -9.427 10.615 -6.740 1.00 94.19 74 GLU A O 1
ATOM 540 N N . ALA A 1 75 ? -7.270 10.228 -6.294 1.00 91.81 75 ALA A N 1
ATOM 541 C CA . ALA A 1 75 ? -7.400 10.507 -4.870 1.00 91.81 75 ALA A CA 1
ATOM 542 C C . ALA A 1 75 ? -7.588 12.010 -4.614 1.00 91.81 75 ALA A C 1
ATOM 544 O O . ALA A 1 75 ? -6.866 12.849 -5.153 1.00 91.81 75 ALA A O 1
ATOM 545 N N . ALA A 1 76 ? -8.534 12.350 -3.735 1.00 88.88 76 ALA A N 1
ATOM 546 C CA . ALA A 1 76 ? -8.656 13.711 -3.228 1.00 88.88 76 ALA A CA 1
ATOM 547 C C . ALA A 1 76 ? -7.374 14.126 -2.483 1.00 88.88 76 ALA A C 1
ATOM 549 O O . ALA A 1 76 ? -6.652 13.282 -1.944 1.00 88.88 76 ALA A O 1
ATOM 550 N N . ALA A 1 77 ? -7.100 15.430 -2.421 1.00 80.88 77 ALA A N 1
ATOM 551 C CA . ALA A 1 77 ? -5.939 15.947 -1.703 1.00 80.88 77 ALA A CA 1
ATOM 552 C C . ALA A 1 77 ? -5.922 15.435 -0.250 1.00 80.88 77 ALA A C 1
ATOM 554 O O . ALA A 1 77 ? -6.899 15.577 0.483 1.00 80.88 77 ALA A O 1
ATOM 555 N N . GLY A 1 78 ? -4.815 14.805 0.147 1.00 76.75 78 GLY A N 1
ATOM 556 C CA . GLY A 1 78 ? -4.645 14.226 1.484 1.00 76.75 78 GLY A CA 1
ATOM 557 C C . GLY A 1 78 ? -5.332 12.873 1.717 1.00 76.75 78 GLY A C 1
ATOM 558 O O . GLY A 1 78 ? -5.120 12.277 2.771 1.00 76.75 78 GLY A O 1
ATOM 559 N N . ALA A 1 79 ? -6.106 12.341 0.764 1.00 85.38 79 ALA A N 1
ATOM 560 C CA . ALA A 1 79 ? -6.701 11.015 0.900 1.00 85.38 79 ALA A CA 1
ATOM 561 C C . ALA A 1 79 ? -5.638 9.912 0.767 1.00 85.38 79 ALA A C 1
ATOM 563 O O . ALA A 1 79 ? -4.816 9.914 -0.151 1.00 85.38 79 ALA A O 1
ATOM 564 N N . ALA A 1 80 ? -5.679 8.929 1.671 1.00 85.25 80 ALA A N 1
ATOM 565 C CA . ALA A 1 80 ? -4.740 7.807 1.652 1.00 85.25 80 ALA A CA 1
ATOM 566 C C . ALA A 1 80 ? -4.966 6.862 0.456 1.00 85.25 80 ALA A C 1
ATOM 568 O O . ALA A 1 80 ? -4.009 6.273 -0.051 1.00 85.25 80 ALA A O 1
ATOM 569 N N . CYS A 1 81 ? -6.220 6.739 0.008 1.00 93.31 81 CYS A N 1
ATOM 570 C CA . CYS A 1 81 ? -6.653 5.878 -1.088 1.00 93.31 81 CYS A CA 1
ATOM 571 C C . CYS A 1 81 ? -7.640 6.608 -2.010 1.00 93.31 81 CYS A C 1
ATOM 573 O O . CYS A 1 81 ? -8.322 7.533 -1.560 1.00 93.31 81 CYS A O 1
ATOM 575 N N . PRO A 1 82 ? -7.733 6.201 -3.287 1.00 95.00 82 PRO A N 1
ATOM 576 C CA . PRO A 1 82 ? -8.672 6.800 -4.226 1.00 95.00 82 PRO A CA 1
ATOM 577 C C . PRO A 1 82 ? -10.137 6.468 -3.902 1.00 95.00 82 PRO A C 1
ATOM 579 O O . PRO A 1 82 ? -10.410 5.481 -3.210 1.00 95.00 82 PRO A O 1
ATOM 582 N N . PRO A 1 83 ? -11.090 7.267 -4.419 1.00 93.31 83 PRO A N 1
ATOM 583 C CA . PRO A 1 83 ? -12.517 6.991 -4.297 1.00 93.31 83 PRO A CA 1
ATOM 584 C C . PRO A 1 83 ? -12.916 5.698 -5.033 1.00 93.31 83 PRO A C 1
ATOM 586 O O . PRO A 1 83 ? -12.185 5.229 -5.910 1.00 93.31 83 PRO A O 1
ATOM 589 N N . PRO A 1 84 ? -14.095 5.120 -4.723 1.00 91.25 84 PRO A N 1
ATOM 590 C CA . PRO A 1 84 ? -14.540 3.849 -5.283 1.00 91.25 84 PRO A CA 1
ATOM 591 C C . PRO A 1 84 ? -15.033 3.964 -6.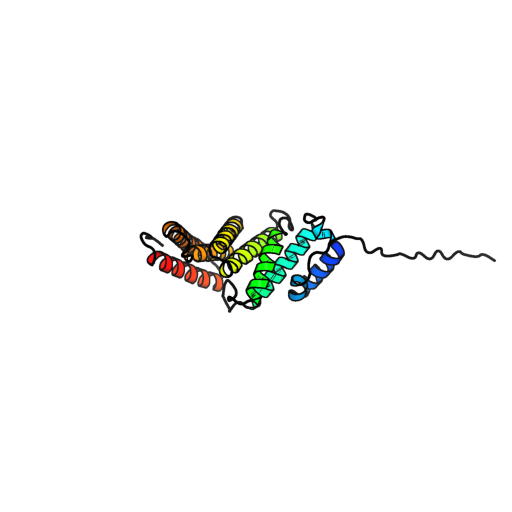738 1.00 91.25 84 PRO A C 1
ATOM 593 O O . PRO A 1 84 ? -16.213 3.773 -7.027 1.00 91.25 84 PRO A O 1
ATOM 596 N N . THR A 1 85 ? -14.137 4.270 -7.677 1.00 95.56 85 THR A N 1
ATOM 597 C CA . THR A 1 85 ? -14.437 4.311 -9.117 1.00 95.56 85 THR A CA 1
ATOM 598 C C . THR A 1 85 ? -14.035 3.003 -9.803 1.00 95.56 85 THR A C 1
ATOM 600 O O . THR A 1 85 ? -13.181 2.246 -9.332 1.00 95.56 85 THR A O 1
ATOM 603 N N . ALA A 1 86 ? -14.626 2.728 -10.970 1.00 95.69 86 ALA A N 1
ATOM 604 C CA . ALA A 1 86 ? -14.239 1.572 -11.779 1.00 95.69 86 ALA A CA 1
ATOM 605 C C . ALA A 1 86 ? -12.782 1.659 -12.275 1.00 95.69 86 ALA A C 1
ATOM 607 O O . ALA A 1 86 ? -12.126 0.631 -12.428 1.00 95.69 86 ALA A O 1
ATOM 608 N N . SER A 1 87 ? -12.277 2.871 -12.527 1.00 96.44 87 SER A N 1
ATOM 609 C CA . SER A 1 87 ? -10.898 3.106 -12.969 1.00 96.44 87 SER A CA 1
ATOM 610 C C . SER A 1 87 ? -9.898 2.852 -11.841 1.00 96.44 87 SER A C 1
ATOM 612 O O . SER A 1 87 ? -9.010 2.011 -12.002 1.00 96.44 87 SER A O 1
ATOM 614 N N . ALA A 1 88 ? -10.117 3.451 -10.666 1.00 96.56 88 ALA A N 1
ATOM 615 C CA . ALA A 1 88 ? -9.309 3.211 -9.476 1.00 96.56 88 ALA A CA 1
ATOM 616 C C . ALA A 1 88 ? -9.264 1.722 -9.114 1.00 96.56 88 ALA A C 1
ATOM 618 O O . ALA A 1 88 ? -8.186 1.189 -8.856 1.00 96.56 88 ALA A O 1
ATOM 619 N N . ARG A 1 89 ? -10.407 1.021 -9.186 1.00 97.06 89 ARG A N 1
ATOM 620 C CA . ARG A 1 89 ? -10.460 -0.433 -8.983 1.00 97.06 89 ARG A CA 1
ATOM 621 C C . ARG A 1 89 ? -9.546 -1.181 -9.951 1.00 97.06 89 ARG A C 1
ATOM 623 O O . ARG A 1 89 ? -8.709 -1.954 -9.504 1.00 97.06 89 ARG A O 1
ATOM 630 N N . ARG A 1 90 ? -9.677 -0.953 -11.265 1.00 97.25 90 ARG A N 1
ATOM 631 C CA . ARG A 1 90 ? -8.849 -1.641 -12.277 1.00 97.25 90 ARG A CA 1
ATOM 632 C C . ARG A 1 90 ? -7.356 -1.385 -12.070 1.00 97.25 90 ARG A C 1
ATOM 634 O O . ARG A 1 90 ? -6.556 -2.310 -12.179 1.00 97.25 90 ARG A O 1
ATOM 641 N N . ASN A 1 91 ? -6.990 -0.148 -11.752 1.00 98.19 91 ASN A N 1
ATOM 642 C CA . ASN A 1 91 ? -5.601 0.235 -11.528 1.00 98.19 91 ASN A CA 1
ATOM 643 C C . ASN A 1 91 ? -5.036 -0.385 -10.241 1.00 98.19 91 ASN A C 1
ATOM 645 O O . ASN A 1 91 ? -3.915 -0.887 -10.243 1.00 98.19 91 ASN A O 1
ATOM 649 N N . LEU A 1 92 ? -5.813 -0.437 -9.156 1.00 98.25 92 LEU A N 1
ATOM 650 C CA . LEU A 1 92 ? -5.409 -1.132 -7.930 1.00 98.25 92 LEU A CA 1
ATOM 651 C C . LEU A 1 92 ? -5.306 -2.649 -8.130 1.00 98.25 92 LEU A C 1
ATOM 653 O O . LEU A 1 92 ? -4.378 -3.261 -7.608 1.00 98.25 92 LEU A O 1
ATOM 657 N N . ASP A 1 93 ? -6.194 -3.244 -8.927 1.00 97.44 93 ASP A N 1
ATOM 658 C CA . ASP A 1 93 ? -6.147 -4.667 -9.279 1.00 97.44 93 ASP A CA 1
ATOM 659 C C . ASP A 1 93 ? -4.869 -4.997 -10.058 1.00 97.44 93 ASP A C 1
ATOM 661 O O . ASP A 1 93 ? -4.160 -5.941 -9.710 1.00 97.44 93 ASP A O 1
ATOM 665 N N . CYS A 1 94 ? -4.529 -4.162 -11.046 1.00 97.75 94 CYS A N 1
ATOM 666 C CA . CYS A 1 94 ? -3.253 -4.241 -11.750 1.00 97.75 94 CYS A CA 1
ATOM 667 C C . CYS A 1 94 ? -2.062 -4.101 -10.790 1.00 97.75 94 CYS A C 1
ATOM 669 O O . CYS A 1 94 ? -1.121 -4.888 -10.861 1.00 97.75 94 CYS A O 1
ATOM 671 N N . ALA A 1 95 ? -2.093 -3.118 -9.884 1.00 98.19 95 ALA A N 1
ATOM 672 C CA . ALA A 1 95 ? -0.995 -2.871 -8.958 1.00 98.19 95 ALA A CA 1
ATOM 673 C C . ALA A 1 95 ? -0.762 -4.059 -8.013 1.00 98.19 95 ALA A C 1
ATOM 675 O O . ALA A 1 95 ? 0.379 -4.478 -7.835 1.00 98.19 95 ALA A O 1
ATOM 676 N N . VAL A 1 96 ? -1.828 -4.626 -7.438 1.00 98.19 96 VAL A N 1
ATOM 677 C CA . VAL A 1 96 ? -1.738 -5.790 -6.544 1.00 98.19 96 VAL A CA 1
ATOM 678 C C . VAL A 1 96 ? -1.187 -7.014 -7.278 1.00 98.19 96 VAL A C 1
ATOM 680 O O . VAL A 1 96 ? -0.286 -7.667 -6.753 1.00 98.19 96 VAL A O 1
ATOM 683 N N . ASP A 1 97 ? -1.676 -7.307 -8.486 1.00 96.56 97 ASP A N 1
ATOM 684 C CA . ASP A 1 97 ? -1.184 -8.432 -9.294 1.00 96.56 97 ASP A CA 1
ATOM 685 C C . ASP A 1 97 ? 0.295 -8.262 -9.673 1.00 96.56 97 ASP A C 1
ATOM 687 O O . ASP A 1 97 ? 1.117 -9.148 -9.425 1.00 96.56 97 ASP A O 1
ATOM 691 N N . ALA A 1 98 ? 0.656 -7.099 -10.218 1.00 96.75 98 ALA A N 1
ATOM 692 C CA . ALA A 1 98 ? 2.012 -6.825 -10.673 1.00 96.75 98 ALA A CA 1
ATOM 693 C C . ALA A 1 98 ? 3.012 -6.811 -9.506 1.00 96.75 98 ALA A C 1
ATOM 695 O O . ALA A 1 98 ? 4.066 -7.439 -9.593 1.00 96.75 98 ALA A O 1
ATOM 696 N N . TYR A 1 99 ? 2.678 -6.195 -8.367 1.00 97.44 99 TYR A N 1
ATOM 697 C CA . TYR A 1 99 ? 3.545 -6.256 -7.187 1.00 97.44 99 TYR A CA 1
ATOM 698 C C . TYR A 1 99 ? 3.649 -7.658 -6.584 1.00 97.44 99 TYR A C 1
ATOM 700 O O . TYR A 1 99 ? 4.717 -8.024 -6.096 1.00 97.44 99 TYR A O 1
ATOM 708 N N . GLY A 1 100 ? 2.586 -8.464 -6.660 1.00 94.94 100 GLY A N 1
ATOM 709 C CA . GLY A 1 100 ? 2.637 -9.878 -6.287 1.00 94.94 100 GLY A CA 1
ATOM 710 C C . GLY A 1 100 ? 3.657 -10.667 -7.112 1.00 94.94 100 GLY A C 1
ATOM 711 O O . GLY A 1 100 ? 4.347 -11.526 -6.569 1.00 94.94 100 GLY A O 1
ATOM 712 N N . LYS A 1 101 ? 3.803 -10.329 -8.399 1.00 94.81 101 LYS A N 1
ATOM 713 C CA . LYS A 1 101 ? 4.769 -10.944 -9.326 1.00 94.81 101 LYS A CA 1
ATOM 714 C C . LYS A 1 101 ? 6.168 -10.329 -9.266 1.00 94.81 101 LYS A C 1
ATOM 716 O O . LYS A 1 101 ? 7.117 -10.962 -9.698 1.00 94.81 101 LYS A O 1
ATOM 721 N N . ALA A 1 102 ? 6.313 -9.120 -8.732 1.00 95.06 102 ALA A N 1
ATOM 722 C CA . ALA A 1 102 ? 7.582 -8.395 -8.665 1.00 95.06 102 ALA A CA 1
ATOM 723 C C . ALA A 1 102 ? 8.463 -8.771 -7.457 1.00 95.06 102 ALA A C 1
ATOM 725 O O . ALA A 1 102 ? 9.463 -8.103 -7.192 1.00 95.06 102 ALA A O 1
ATOM 726 N N . GLN A 1 103 ? 8.099 -9.788 -6.670 1.00 90.50 103 GLN A N 1
ATOM 727 C CA . GLN A 1 103 ? 8.871 -10.174 -5.487 1.00 90.50 103 GLN A CA 1
ATOM 728 C C . GLN A 1 103 ? 10.315 -10.526 -5.868 1.00 90.50 103 GLN A C 1
ATOM 730 O O . GLN A 1 103 ? 10.551 -11.342 -6.750 1.00 90.50 103 GLN A O 1
ATOM 735 N N . GLY A 1 104 ? 11.288 -9.894 -5.206 1.00 89.38 104 GLY A N 1
ATOM 736 C CA . GLY A 1 104 ? 12.709 -10.067 -5.526 1.00 89.38 104 GLY A CA 1
ATOM 737 C C . GLY A 1 104 ? 1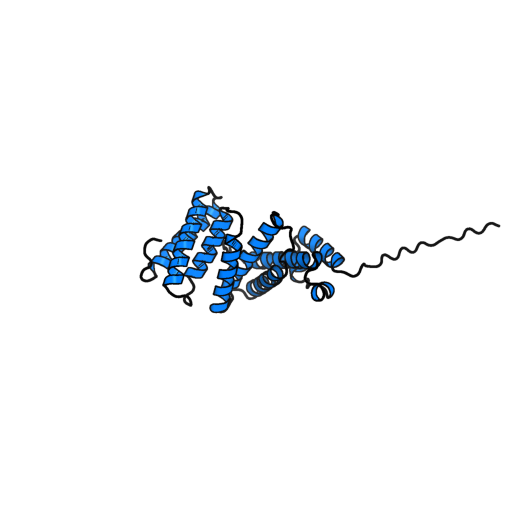3.221 -9.215 -6.694 1.00 89.38 104 GLY A C 1
ATOM 738 O O . GLY A 1 104 ? 14.387 -9.339 -7.053 1.00 89.38 104 GLY A O 1
ATOM 739 N N . ALA A 1 105 ? 12.410 -8.305 -7.254 1.00 92.50 105 ALA A N 1
ATOM 740 C CA . ALA A 1 105 ? 12.843 -7.384 -8.314 1.00 92.50 105 ALA A CA 1
ATOM 741 C C . ALA A 1 105 ? 13.969 -6.420 -7.893 1.00 92.50 105 ALA A C 1
ATOM 743 O O . ALA A 1 105 ? 14.611 -5.811 -8.751 1.00 92.50 105 ALA A O 1
ATOM 744 N N . ALA A 1 106 ? 14.188 -6.256 -6.586 1.00 91.81 106 ALA A N 1
ATOM 745 C CA . ALA A 1 106 ? 15.223 -5.407 -6.015 1.00 91.81 106 ALA A CA 1
ATOM 746 C C . ALA A 1 106 ? 16.063 -6.186 -4.985 1.00 91.81 106 ALA A C 1
ATOM 748 O O . ALA A 1 106 ? 15.514 -7.038 -4.276 1.00 91.81 106 ALA A O 1
ATOM 749 N N . PRO A 1 107 ? 17.372 -5.888 -4.854 1.00 90.38 107 PRO A N 1
ATOM 750 C CA . PRO A 1 107 ? 18.236 -6.537 -3.872 1.00 90.38 107 PRO A CA 1
ATOM 751 C C . PRO A 1 107 ? 17.717 -6.359 -2.443 1.00 90.38 107 PRO A C 1
ATOM 753 O O . PRO A 1 107 ? 17.310 -5.259 -2.055 1.00 90.38 107 PRO A O 1
ATOM 756 N N . ALA A 1 108 ? 17.764 -7.424 -1.643 1.00 88.50 108 ALA A N 1
ATOM 757 C CA . ALA A 1 108 ? 17.333 -7.381 -0.249 1.00 88.50 108 ALA A CA 1
ATOM 758 C C . ALA A 1 108 ? 18.099 -6.303 0.539 1.00 88.50 108 ALA A C 1
ATOM 760 O O . ALA A 1 108 ? 19.312 -6.160 0.402 1.00 88.50 108 ALA A O 1
ATOM 761 N N . GLY A 1 109 ? 17.376 -5.528 1.350 1.00 87.56 109 GLY A N 1
ATOM 762 C CA . GLY A 1 109 ? 17.938 -4.423 2.134 1.00 87.56 109 GLY A CA 1
ATOM 763 C C . GLY A 1 109 ? 18.212 -3.133 1.349 1.00 87.56 109 GLY A C 1
ATOM 764 O O . GLY A 1 109 ? 18.586 -2.136 1.960 1.00 87.56 109 GLY A O 1
ATOM 765 N N . SER A 1 110 ? 18.007 -3.110 0.027 1.00 93.31 110 SER A N 1
ATOM 766 C CA . SER A 1 110 ? 18.126 -1.876 -0.761 1.00 93.31 110 SER A CA 1
ATOM 767 C C . SER A 1 110 ? 16.939 -0.930 -0.540 1.00 93.31 110 SER A C 1
ATOM 769 O O . SER A 1 110 ? 15.828 -1.363 -0.221 1.00 93.31 110 SER A O 1
ATOM 771 N N . ALA A 1 111 ? 17.152 0.368 -0.778 1.00 93.44 111 ALA A N 1
ATOM 772 C CA . ALA A 1 111 ? 16.074 1.361 -0.776 1.00 93.44 111 ALA A CA 1
ATOM 773 C C . ALA A 1 111 ? 14.969 1.010 -1.790 1.00 93.44 111 ALA A C 1
ATOM 775 O O . ALA A 1 111 ? 13.788 1.176 -1.499 1.00 93.44 111 ALA A O 1
ATOM 776 N N . ASP A 1 112 ? 15.337 0.445 -2.942 1.00 92.19 112 ASP A N 1
ATOM 777 C CA . ASP A 1 112 ? 14.380 -0.003 -3.955 1.00 92.19 112 ASP A CA 1
ATOM 778 C C . ASP A 1 112 ? 13.509 -1.160 -3.458 1.00 92.19 112 ASP A C 1
ATOM 780 O O . ASP A 1 112 ? 12.305 -1.169 -3.711 1.00 92.19 112 ASP A O 1
ATOM 784 N N . ALA A 1 113 ? 14.074 -2.103 -2.696 1.00 93.81 113 ALA A N 1
ATOM 785 C CA . ALA A 1 113 ? 13.297 -3.178 -2.082 1.00 93.81 113 ALA A CA 1
ATOM 786 C C . ALA A 1 113 ? 12.316 -2.647 -1.026 1.00 93.81 113 ALA A C 1
ATOM 788 O O . ALA A 1 113 ? 11.175 -3.108 -0.968 1.00 93.81 113 ALA A O 1
ATOM 789 N N . VAL A 1 114 ? 12.722 -1.646 -0.237 1.00 94.38 114 VAL A N 1
ATOM 790 C CA . VAL A 1 114 ? 11.834 -0.962 0.719 1.00 94.38 114 VAL A CA 1
ATOM 791 C C . VAL A 1 114 ? 10.702 -0.239 -0.016 1.00 94.38 114 VAL A C 1
ATOM 793 O O . VAL A 1 114 ? 9.535 -0.439 0.314 1.00 94.38 114 VAL A O 1
ATOM 796 N N . ASN A 1 115 ? 11.023 0.530 -1.061 1.00 93.50 115 ASN A N 1
ATOM 797 C CA . ASN A 1 115 ? 10.040 1.239 -1.883 1.00 93.50 115 ASN A CA 1
ATOM 798 C C . ASN A 1 115 ? 9.052 0.278 -2.557 1.00 93.50 115 ASN A C 1
ATOM 800 O O . ASN A 1 115 ? 7.855 0.562 -2.641 1.00 93.50 115 ASN A O 1
ATOM 804 N N . LEU A 1 116 ? 9.537 -0.865 -3.044 1.00 95.88 116 LEU A N 1
ATOM 805 C CA . LEU A 1 116 ? 8.703 -1.899 -3.643 1.00 95.88 116 LEU A CA 1
ATOM 806 C C . LEU A 1 116 ? 7.722 -2.476 -2.617 1.00 95.88 116 LEU A C 1
ATOM 808 O O . LEU A 1 116 ? 6.523 -2.543 -2.886 1.00 95.88 116 LEU A O 1
ATOM 812 N N . ALA A 1 117 ? 8.219 -2.846 -1.434 1.00 96.06 117 ALA A N 1
ATOM 813 C CA . ALA A 1 117 ? 7.407 -3.407 -0.361 1.00 96.06 117 ALA A CA 1
ATOM 814 C C . ALA A 1 117 ? 6.371 -2.403 0.175 1.00 96.06 117 ALA A C 1
ATOM 816 O O . ALA A 1 117 ? 5.214 -2.775 0.387 1.00 96.06 117 ALA A O 1
ATOM 817 N N . GLU A 1 118 ? 6.736 -1.125 0.331 1.00 95.94 118 GLU A N 1
ATOM 818 C CA . GLU A 1 118 ? 5.790 -0.085 0.743 1.00 95.94 118 GLU A CA 1
ATOM 819 C C . GLU A 1 118 ? 4.673 0.099 -0.290 1.00 95.94 118 GLU A C 1
ATOM 821 O O . GLU A 1 118 ? 3.492 0.116 0.066 1.00 95.94 118 GLU A O 1
ATOM 826 N N . ASN A 1 119 ? 5.018 0.201 -1.577 1.00 96.88 119 ASN A N 1
ATOM 827 C CA . ASN A 1 119 ? 4.013 0.373 -2.621 1.00 96.88 119 ASN A CA 1
ATOM 828 C C . ASN A 1 119 ? 3.114 -0.861 -2.775 1.00 96.88 119 ASN A C 1
ATOM 830 O O . ASN A 1 119 ? 1.906 -0.704 -2.960 1.00 96.88 119 ASN A O 1
ATOM 834 N N . ALA A 1 120 ? 3.663 -2.070 -2.635 1.00 97.88 120 ALA A N 1
ATOM 835 C CA . ALA A 1 120 ? 2.880 -3.302 -2.621 1.00 97.88 120 ALA A CA 1
ATOM 836 C C . ALA A 1 120 ? 1.853 -3.295 -1.477 1.00 97.88 120 ALA A C 1
ATOM 838 O O . ALA A 1 120 ? 0.662 -3.530 -1.704 1.00 97.88 120 ALA A O 1
ATOM 839 N N . ALA A 1 121 ? 2.282 -2.942 -0.262 1.00 97.75 121 ALA A N 1
ATOM 840 C CA . ALA A 1 121 ? 1.388 -2.861 0.886 1.00 97.75 121 ALA A CA 1
ATOM 841 C C . ALA A 1 121 ? 0.335 -1.753 0.733 1.00 97.75 121 ALA A C 1
ATOM 843 O O . ALA A 1 121 ? -0.829 -1.947 1.083 1.00 97.75 121 ALA A O 1
ATOM 844 N N . ARG A 1 122 ? 0.706 -0.603 0.158 1.00 97.19 122 ARG A N 1
ATOM 845 C CA . ARG A 1 122 ? -0.227 0.492 -0.143 1.00 97.19 122 ARG A CA 1
ATOM 846 C C . ARG A 1 122 ? -1.276 0.080 -1.175 1.00 97.19 122 ARG A C 1
ATOM 848 O O . ARG A 1 122 ? -2.455 0.373 -0.982 1.00 97.19 122 ARG A O 1
ATOM 855 N N . ALA A 1 123 ? -0.872 -0.629 -2.230 1.00 98.19 123 ALA A N 1
ATOM 856 C CA . ALA A 1 123 ? -1.791 -1.166 -3.229 1.00 98.19 123 ALA A CA 1
ATOM 857 C C . ALA A 1 123 ? -2.792 -2.142 -2.592 1.00 98.19 123 ALA A C 1
ATOM 859 O O . ALA A 1 123 ? -3.992 -1.996 -2.800 1.00 98.19 123 ALA A O 1
ATOM 860 N N . GLN A 1 124 ? -2.325 -3.071 -1.751 1.00 98.50 124 GLN A N 1
ATOM 861 C CA . GLN A 1 124 ? -3.183 -4.013 -1.021 1.00 98.50 124 GLN A CA 1
ATOM 862 C C . GLN A 1 124 ? -4.146 -3.301 -0.059 1.00 98.50 124 GLN A C 1
ATOM 864 O O . GLN A 1 124 ? -5.346 -3.587 -0.055 1.00 98.50 124 GLN A O 1
ATOM 869 N N . TYR A 1 125 ? -3.642 -2.340 0.722 1.00 98.06 125 TYR A N 1
ATOM 870 C CA . TYR A 1 125 ? -4.449 -1.526 1.630 1.00 98.06 125 TYR A CA 1
ATOM 871 C C . TYR A 1 125 ? -5.582 -0.822 0.878 1.00 98.06 125 TYR A C 1
ATOM 873 O O . TYR A 1 125 ? -6.749 -0.990 1.237 1.00 98.06 125 TYR A O 1
ATOM 881 N N . CYS A 1 126 ? -5.266 -0.109 -0.204 1.00 97.44 126 CYS A N 1
ATOM 882 C CA . CYS A 1 126 ? -6.276 0.610 -0.970 1.00 97.44 126 CYS A CA 1
ATOM 883 C C . CYS A 1 126 ? -7.225 -0.323 -1.727 1.00 97.44 126 CYS A C 1
ATOM 885 O O . CYS A 1 126 ? -8.434 -0.098 -1.708 1.00 97.44 126 CYS A O 1
ATOM 887 N N . ALA A 1 127 ? -6.722 -1.409 -2.320 1.00 97.94 127 ALA A N 1
ATOM 888 C CA . ALA A 1 127 ? -7.546 -2.403 -3.005 1.00 97.94 127 ALA A CA 1
ATOM 889 C C . ALA A 1 127 ? -8.561 -3.071 -2.065 1.00 97.94 127 ALA A C 1
ATOM 891 O O . ALA A 1 127 ? -9.646 -3.453 -2.505 1.00 97.94 127 ALA A O 1
ATOM 892 N N . SER A 1 128 ? -8.266 -3.164 -0.762 1.00 97.12 128 SER A N 1
ATOM 893 C CA . SER A 1 128 ? -9.177 -3.770 0.215 1.00 97.12 128 SER A CA 1
ATOM 894 C C . SER A 1 128 ? -10.558 -3.107 0.269 1.00 97.12 128 SER A C 1
ATOM 896 O O . SER A 1 128 ? -11.541 -3.761 0.623 1.00 97.12 128 SER A O 1
ATOM 898 N N . GLY A 1 129 ? -10.663 -1.814 -0.059 1.00 94.06 129 GLY A N 1
ATOM 899 C CA . GLY A 1 129 ? -11.935 -1.083 -0.114 1.00 94.06 129 GLY A CA 1
ATOM 900 C C . GLY A 1 129 ? -12.837 -1.502 -1.280 1.00 94.06 129 GLY A C 1
ATOM 901 O O . GLY A 1 129 ? -14.039 -1.268 -1.239 1.00 94.06 129 GLY A O 1
ATOM 902 N N . PHE A 1 130 ? -12.272 -2.166 -2.290 1.00 94.56 130 PHE A N 1
ATOM 903 C CA . PHE A 1 130 ? -12.941 -2.549 -3.537 1.00 94.56 130 PHE A CA 1
ATOM 904 C C . PHE A 1 130 ? -13.274 -4.043 -3.611 1.00 94.56 130 PHE A C 1
ATOM 906 O O . PHE A 1 130 ? -13.715 -4.534 -4.655 1.00 94.56 130 PHE A O 1
ATOM 913 N N . ARG A 1 131 ? -13.010 -4.787 -2.532 1.00 93.31 131 ARG A N 1
ATOM 914 C CA . ARG A 1 131 ? -13.181 -6.238 -2.471 1.00 93.31 131 ARG A CA 1
ATOM 915 C C . ARG A 1 131 ? -14.359 -6.656 -1.600 1.00 93.31 131 ARG A C 1
ATOM 917 O O . ARG A 1 131 ? -14.717 -5.930 -0.669 1.00 93.31 131 ARG A O 1
ATOM 924 N N . PRO A 1 132 ? -14.927 -7.850 -1.858 1.00 93.31 132 PRO A N 1
ATOM 925 C CA . PRO A 1 132 ? -15.824 -8.498 -0.914 1.00 93.31 132 PRO A CA 1
ATOM 926 C C . PRO A 1 132 ? -15.194 -8.577 0.487 1.00 93.31 132 PRO A C 1
ATOM 928 O O . PRO A 1 132 ? -13.966 -8.646 0.596 1.00 93.31 132 PRO A O 1
ATOM 931 N N . PRO A 1 133 ? -15.994 -8.608 1.568 1.00 93.00 133 PRO A N 1
ATOM 932 C CA . PRO A 1 133 ? -15.482 -8.462 2.930 1.00 93.00 133 PRO A CA 1
ATOM 933 C C . PRO A 1 133 ? -14.319 -9.399 3.294 1.00 93.00 133 PRO A C 1
ATOM 935 O O . PRO A 1 133 ? -13.318 -8.937 3.838 1.00 93.00 133 PRO A O 1
ATOM 938 N N . ALA A 1 134 ? -14.414 -10.690 2.958 1.00 93.69 134 ALA A N 1
ATOM 939 C CA . ALA A 1 134 ? -13.376 -11.675 3.273 1.00 93.69 134 ALA A CA 1
ATOM 940 C C . ALA A 1 134 ? -12.054 -11.398 2.533 1.00 93.69 134 ALA A C 1
ATOM 942 O O . ALA A 1 134 ? -10.984 -11.396 3.143 1.00 93.69 134 ALA A O 1
ATOM 943 N N . GLU A 1 135 ? -12.128 -11.101 1.235 1.00 95.25 135 GLU A N 1
ATOM 944 C CA . GLU A 1 135 ? -10.966 -10.739 0.418 1.00 95.25 135 GLU A CA 1
ATOM 945 C C . GLU A 1 135 ? -10.348 -9.407 0.863 1.00 95.25 135 GLU A C 1
ATOM 947 O O . GLU A 1 135 ? -9.128 -9.284 0.954 1.00 95.25 135 GLU A O 1
ATOM 952 N N . GLY A 1 136 ? -11.178 -8.416 1.201 1.00 95.75 136 GLY A N 1
ATOM 953 C CA . GLY A 1 136 ? -10.715 -7.130 1.719 1.00 95.75 136 GLY A CA 1
ATOM 954 C C . GLY A 1 136 ? -9.947 -7.281 3.033 1.00 95.75 136 GLY A C 1
ATOM 955 O O . GLY A 1 136 ? -8.878 -6.696 3.198 1.00 95.75 136 GLY A O 1
ATOM 956 N N . VAL A 1 137 ? -10.437 -8.122 3.948 1.00 97.06 137 VAL A N 1
ATOM 957 C CA . VAL A 1 137 ? -9.721 -8.465 5.187 1.00 97.06 137 VAL A CA 1
ATOM 958 C C . VAL A 1 137 ? -8.396 -9.171 4.886 1.00 97.06 137 VAL A C 1
ATOM 960 O O . VAL A 1 137 ? -7.383 -8.849 5.508 1.00 97.06 137 VAL A O 1
ATOM 963 N N . ALA A 1 138 ? -8.368 -10.110 3.936 1.00 96.94 138 ALA A N 1
ATOM 964 C CA . ALA A 1 138 ? -7.136 -10.796 3.550 1.00 96.94 138 ALA A CA 1
ATOM 965 C C . ALA A 1 138 ? -6.080 -9.814 3.012 1.00 96.94 138 ALA A C 1
ATOM 967 O O . ALA A 1 138 ? -4.934 -9.847 3.462 1.00 96.94 138 ALA A O 1
ATOM 968 N N . LEU A 1 139 ? -6.477 -8.882 2.139 1.00 97.88 139 LEU A N 1
ATOM 969 C CA . LEU A 1 139 ? -5.596 -7.825 1.633 1.00 97.88 139 LEU A CA 1
ATOM 970 C C . LEU A 1 139 ? -5.088 -6.905 2.748 1.00 97.88 139 LEU A C 1
ATOM 972 O O . LEU A 1 139 ? -3.907 -6.575 2.773 1.00 97.88 139 LEU A O 1
ATOM 976 N N . LEU A 1 140 ? -5.938 -6.522 3.707 1.00 97.69 140 LEU A N 1
ATOM 977 C CA . LEU A 1 140 ? -5.507 -5.715 4.854 1.00 97.69 140 LEU A CA 1
ATOM 978 C C . LEU A 1 140 ? -4.495 -6.453 5.735 1.00 97.69 140 LEU A C 1
ATOM 980 O O . LEU A 1 140 ? -3.539 -5.844 6.212 1.00 97.69 140 LEU A O 1
ATOM 984 N N . ARG A 1 141 ? -4.671 -7.763 5.944 1.00 97.38 141 ARG A N 1
ATOM 985 C CA . ARG A 1 141 ? -3.698 -8.588 6.677 1.00 97.38 141 ARG A CA 1
ATOM 986 C C . ARG A 1 141 ? -2.358 -8.650 5.939 1.00 97.38 141 ARG A C 1
ATOM 988 O O . ARG A 1 141 ? -1.324 -8.458 6.576 1.00 97.38 141 ARG A O 1
ATOM 995 N N . GLN A 1 142 ? -2.374 -8.840 4.618 1.00 97.56 142 GLN A N 1
ATOM 996 C CA . GLN A 1 142 ? -1.165 -8.810 3.784 1.00 97.56 142 GLN A CA 1
ATOM 997 C C . GLN A 1 142 ? -0.467 -7.447 3.852 1.00 97.56 142 GLN A C 1
ATOM 999 O O . GLN A 1 142 ? 0.721 -7.392 4.170 1.00 97.56 142 GLN A O 1
ATOM 1004 N N . ALA A 1 143 ? -1.218 -6.355 3.677 1.00 98.00 143 ALA A N 1
ATOM 1005 C CA . ALA A 1 143 ? -0.690 -4.997 3.752 1.00 98.00 143 ALA A CA 1
ATOM 1006 C C . ALA A 1 143 ? -0.019 -4.738 5.105 1.00 98.00 143 ALA A C 1
ATOM 1008 O O . ALA A 1 143 ? 1.130 -4.306 5.159 1.00 98.00 143 ALA A O 1
ATOM 1009 N N . ARG A 1 144 ? -0.701 -5.061 6.212 1.00 97.56 144 ARG A N 1
ATOM 1010 C CA . ARG A 1 144 ? -0.163 -4.885 7.571 1.00 97.56 144 ARG A CA 1
ATOM 1011 C C . ARG A 1 144 ? 1.098 -5.711 7.811 1.00 97.56 144 ARG A C 1
ATOM 1013 O O . ARG A 1 144 ? 2.034 -5.196 8.418 1.00 97.56 144 ARG A O 1
ATOM 1020 N N . SER A 1 145 ? 1.144 -6.952 7.326 1.00 96.31 145 SER A N 1
ATOM 1021 C CA . SER A 1 145 ? 2.346 -7.786 7.422 1.00 96.31 145 SER A CA 1
ATOM 1022 C C . SER A 1 145 ? 3.513 -7.187 6.635 1.00 96.31 145 SER A C 1
ATOM 1024 O O . SER A 1 145 ? 4.630 -7.160 7.144 1.00 96.31 145 SER A O 1
ATOM 1026 N N . GLY A 1 146 ? 3.260 -6.674 5.426 1.00 95.31 146 GLY A N 1
ATOM 1027 C CA . GLY A 1 146 ? 4.274 -5.994 4.620 1.00 95.31 146 GLY A CA 1
ATOM 1028 C C . GLY A 1 146 ? 4.797 -4.729 5.302 1.00 95.31 146 GLY A C 1
ATOM 1029 O O . GLY A 1 146 ? 6.003 -4.562 5.444 1.00 95.31 146 GLY A O 1
ATOM 1030 N N . ILE A 1 147 ? 3.894 -3.886 5.818 1.00 96.75 147 ILE A N 1
ATOM 1031 C CA . ILE A 1 147 ? 4.230 -2.641 6.531 1.00 96.75 147 ILE A CA 1
ATOM 1032 C C . ILE A 1 147 ? 5.072 -2.914 7.781 1.00 96.75 147 ILE A C 1
ATOM 1034 O O . ILE A 1 147 ? 6.006 -2.169 8.071 1.00 96.75 147 ILE A O 1
ATOM 1038 N N . ALA A 1 148 ? 4.764 -3.977 8.529 1.00 95.06 148 ALA A N 1
ATOM 1039 C CA . ALA A 1 148 ? 5.502 -4.326 9.739 1.00 95.06 148 ALA A CA 1
ATOM 1040 C C . ALA A 1 148 ? 6.984 -4.644 9.464 1.00 95.06 148 ALA A C 1
ATOM 1042 O O . ALA A 1 148 ? 7.819 -4.376 10.329 1.00 95.06 148 ALA A O 1
ATOM 1043 N N . GLY A 1 149 ? 7.296 -5.165 8.271 1.00 93.25 149 GLY A N 1
ATOM 1044 C CA . GLY A 1 149 ? 8.658 -5.471 7.824 1.00 93.25 149 GLY A CA 1
ATOM 1045 C C . GLY A 1 149 ? 9.448 -4.273 7.285 1.00 93.25 149 GLY A C 1
ATOM 1046 O O . GLY A 1 149 ? 10.640 -4.409 7.024 1.00 93.25 149 GLY A O 1
ATOM 1047 N N . LEU A 1 150 ? 8.819 -3.106 7.119 1.00 93.75 150 LEU A N 1
ATOM 1048 C CA . LEU A 1 150 ? 9.494 -1.893 6.652 1.00 93.75 150 LEU A CA 1
ATOM 1049 C C . LEU A 1 150 ? 10.290 -1.218 7.787 1.00 93.75 150 LEU A C 1
ATOM 1051 O O . LEU A 1 150 ? 9.911 -1.334 8.962 1.00 93.75 150 LEU A O 1
ATOM 1055 N N . PRO A 1 151 ? 11.343 -0.440 7.464 1.00 93.88 151 PRO A N 1
ATOM 1056 C CA . PRO A 1 151 ? 12.013 0.427 8.431 1.00 93.88 151 PRO A CA 1
ATOM 1057 C C . PRO A 1 151 ? 11.022 1.317 9.197 1.00 93.88 151 PRO A C 1
ATOM 1059 O O . PRO A 1 151 ? 9.967 1.692 8.683 1.00 93.88 151 PRO A O 1
ATOM 1062 N N . ALA A 1 152 ? 11.323 1.620 10.458 1.00 92.50 152 ALA A N 1
ATOM 1063 C CA . ALA A 1 152 ? 10.462 2.472 11.272 1.00 92.50 152 ALA A CA 1
ATOM 1064 C C . ALA A 1 152 ? 10.614 3.942 10.848 1.00 92.50 152 ALA A C 1
ATOM 1066 O O . ALA A 1 152 ? 11.673 4.535 11.031 1.00 92.50 152 ALA A O 1
ATOM 1067 N N . THR A 1 153 ? 9.546 4.512 10.290 1.00 94.38 153 THR A N 1
ATOM 1068 C CA . THR A 1 153 ? 9.406 5.938 9.959 1.00 94.38 153 THR A CA 1
ATOM 1069 C C . THR A 1 153 ? 8.001 6.408 10.329 1.00 94.38 153 THR A C 1
ATOM 1071 O O . THR A 1 153 ? 7.093 5.586 10.510 1.00 94.38 153 THR A O 1
ATOM 1074 N N . ALA A 1 154 ? 7.792 7.723 10.419 1.00 95.12 154 ALA A N 1
ATOM 1075 C CA . ALA A 1 154 ? 6.473 8.273 10.715 1.00 95.12 154 ALA A CA 1
ATOM 1076 C C . ALA A 1 154 ? 5.446 7.927 9.622 1.00 95.12 154 ALA A C 1
ATOM 1078 O O . ALA A 1 154 ? 4.306 7.581 9.923 1.00 95.12 154 ALA A O 1
ATOM 1079 N N . GLU A 1 155 ? 5.855 7.950 8.353 1.00 93.44 155 GLU A N 1
ATOM 1080 C CA . GLU A 1 155 ? 5.032 7.587 7.198 1.00 93.44 155 GLU A CA 1
ATOM 1081 C C . GLU A 1 155 ? 4.631 6.112 7.235 1.00 93.44 155 GLU A C 1
ATOM 1083 O O . GLU A 1 155 ? 3.474 5.768 6.973 1.00 93.44 155 GLU A O 1
ATOM 1088 N N . ARG A 1 156 ? 5.573 5.237 7.600 1.00 94.94 156 ARG A N 1
ATOM 1089 C CA . ARG A 1 156 ? 5.329 3.804 7.758 1.00 94.94 156 ARG A CA 1
ATOM 1090 C C . ARG A 1 156 ? 4.336 3.537 8.882 1.00 94.94 156 ARG A C 1
ATOM 1092 O O . ARG A 1 156 ? 3.426 2.725 8.716 1.00 94.94 156 ARG A O 1
ATOM 1099 N N . ASP A 1 157 ? 4.492 4.217 10.014 1.00 96.88 157 ASP A N 1
ATOM 1100 C CA . ASP A 1 157 ? 3.584 4.074 11.149 1.00 96.88 157 ASP A CA 1
ATOM 1101 C C . ASP A 1 157 ? 2.196 4.646 10.840 1.00 96.88 157 ASP A C 1
ATOM 1103 O O . ASP A 1 157 ? 1.199 4.004 11.167 1.00 96.88 157 ASP A O 1
ATOM 1107 N N . LEU A 1 158 ? 2.101 5.763 10.113 1.00 96.12 158 LEU A N 1
ATOM 1108 C CA . LEU A 1 158 ? 0.828 6.290 9.616 1.00 96.12 158 LEU A CA 1
ATOM 1109 C C . LEU A 1 158 ? 0.141 5.320 8.640 1.00 96.12 158 LEU A C 1
ATOM 1111 O O . LEU A 1 158 ? -1.069 5.097 8.738 1.00 96.12 158 LEU A O 1
ATOM 1115 N N . LEU A 1 159 ? 0.886 4.716 7.710 1.00 95.88 159 LEU A N 1
ATOM 1116 C CA . LEU A 1 159 ? 0.340 3.720 6.786 1.00 95.88 159 LEU A CA 1
ATOM 1117 C C . LEU A 1 159 ? -0.162 2.482 7.546 1.00 95.88 159 LEU A C 1
ATOM 1119 O O . LEU A 1 159 ? -1.265 1.996 7.288 1.00 95.88 159 LEU A O 1
ATOM 1123 N N . GLY A 1 160 ? 0.608 2.011 8.531 1.00 97.44 160 GLY A N 1
ATOM 1124 C CA . GLY A 1 160 ? 0.207 0.923 9.422 1.00 97.44 160 GLY A CA 1
ATOM 1125 C C . GLY A 1 160 ? -1.042 1.259 10.237 1.00 97.44 160 GLY A C 1
ATOM 1126 O O . GLY A 1 160 ? -1.954 0.434 10.322 1.00 97.44 160 GLY A O 1
ATOM 1127 N N . ALA A 1 161 ? -1.118 2.478 10.776 1.00 97.88 161 ALA A N 1
ATOM 1128 C CA . ALA A 1 161 ? -2.274 2.976 11.512 1.00 97.88 161 ALA A CA 1
ATOM 1129 C C . ALA A 1 161 ? -3.525 3.016 10.627 1.00 97.88 161 ALA A C 1
ATOM 1131 O O . ALA A 1 161 ? -4.583 2.546 11.034 1.00 97.88 161 ALA A O 1
ATOM 1132 N N . SER A 1 162 ? -3.388 3.497 9.390 1.00 97.19 162 SER A N 1
ATOM 1133 C CA . SER A 1 162 ? -4.481 3.574 8.414 1.00 97.19 162 SER A CA 1
ATOM 1134 C C . SER A 1 162 ? -5.014 2.185 8.042 1.00 97.19 162 SER A C 1
ATOM 1136 O O . SER A 1 162 ? -6.226 1.967 7.996 1.00 97.19 162 SER A O 1
ATOM 1138 N N . ALA A 1 163 ? -4.123 1.209 7.835 1.00 97.62 163 ALA A N 1
ATOM 1139 C CA . ALA A 1 163 ? -4.512 -0.173 7.556 1.00 97.62 163 ALA A CA 1
ATOM 1140 C C . ALA A 1 163 ? -5.140 -0.869 8.780 1.00 97.62 163 ALA A C 1
ATOM 1142 O O . ALA A 1 163 ? -6.068 -1.667 8.633 1.00 97.62 163 ALA A O 1
ATOM 1143 N N . ALA A 1 164 ? -4.667 -0.567 9.993 1.00 97.94 164 ALA A N 1
ATOM 1144 C CA . ALA A 1 164 ? -5.266 -1.056 11.233 1.00 97.94 164 ALA A CA 1
ATOM 1145 C C . ALA A 1 164 ? -6.656 -0.440 11.478 1.00 97.94 164 ALA A C 1
ATOM 1147 O O . ALA A 1 164 ? -7.592 -1.167 11.804 1.00 97.94 164 ALA A O 1
ATOM 1148 N N . LEU A 1 165 ? -6.835 0.857 11.222 1.00 97.62 165 LEU A N 1
ATOM 1149 C CA . LEU A 1 165 ? -8.140 1.514 11.303 1.00 97.62 165 LEU A CA 1
ATOM 1150 C C . LEU A 1 165 ? -9.124 0.900 10.300 1.00 97.62 165 LEU A C 1
ATOM 1152 O O . LEU A 1 165 ? -10.242 0.546 10.664 1.00 97.62 165 LEU A O 1
ATOM 1156 N N . ALA A 1 166 ? -8.681 0.662 9.064 1.00 96.94 166 ALA A N 1
ATOM 1157 C CA . ALA A 1 166 ? -9.509 0.004 8.058 1.00 96.94 166 ALA A CA 1
ATOM 1158 C C . ALA A 1 166 ? -9.899 -1.433 8.438 1.00 96.94 166 ALA A C 1
ATOM 1160 O O . ALA A 1 166 ? -10.946 -1.896 7.994 1.00 96.94 166 ALA A O 1
ATOM 1161 N N . MET A 1 167 ? -9.100 -2.138 9.253 1.00 97.31 167 MET A N 1
ATOM 1162 C CA . MET A 1 167 ? -9.493 -3.412 9.872 1.00 97.31 167 MET A CA 1
ATOM 1163 C C . MET A 1 167 ? -10.551 -3.200 10.962 1.00 97.31 167 MET A C 1
ATOM 1165 O O . MET A 1 167 ? -11.554 -3.909 10.972 1.00 97.31 167 MET A O 1
ATOM 1169 N N . ALA A 1 168 ? -10.372 -2.213 11.846 1.00 96.88 168 ALA A N 1
ATOM 1170 C CA . ALA A 1 168 ? -11.337 -1.885 12.902 1.00 96.88 168 ALA A CA 1
ATOM 1171 C C . ALA A 1 168 ? -12.734 -1.564 12.345 1.00 96.88 168 ALA A C 1
ATOM 1173 O O . ALA A 1 168 ? -13.755 -1.921 12.936 1.00 96.88 168 ALA A O 1
ATOM 1174 N N . GLN A 1 169 ? -12.771 -0.971 11.156 1.00 95.12 169 GLN A N 1
ATOM 1175 C CA . GLN A 1 169 ? -13.985 -0.582 10.448 1.00 95.12 169 GLN A CA 1
ATOM 1176 C C . GLN A 1 169 ? -14.674 -1.724 9.690 1.00 95.12 169 GLN A C 1
ATOM 1178 O O . GLN A 1 169 ? -15.711 -1.490 9.076 1.00 95.12 169 GLN A O 1
ATOM 1183 N N . ARG A 1 170 ? -14.151 -2.964 9.698 1.00 94.56 170 ARG A N 1
ATOM 1184 C CA . ARG A 1 170 ? -14.784 -4.099 8.998 1.00 94.56 170 ARG A CA 1
ATOM 1185 C C . ARG A 1 170 ? -15.865 -4.756 9.857 1.00 94.56 170 ARG A C 1
ATOM 1187 O O . ARG A 1 170 ? -15.517 -5.484 10.784 1.00 94.56 170 ARG A O 1
ATOM 1194 N N . PRO A 1 171 ? 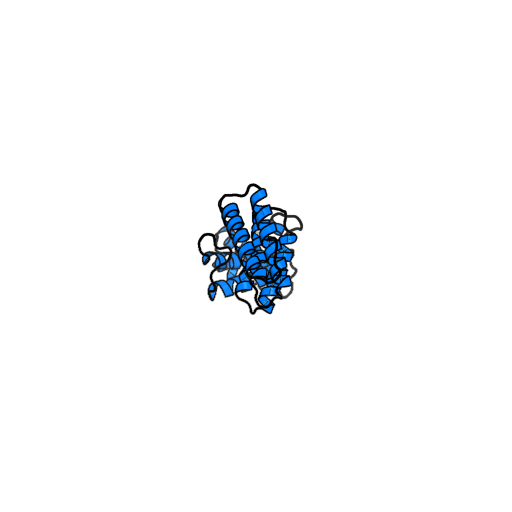-17.163 -4.636 9.510 1.00 90.25 171 PRO A N 1
ATOM 1195 C CA . PRO A 1 171 ? -18.236 -5.249 10.296 1.00 90.25 171 PRO A CA 1
ATOM 1196 C C . PRO A 1 171 ? -18.226 -6.781 10.242 1.00 90.25 171 PRO A C 1
ATOM 1198 O O . PRO A 1 171 ? -18.799 -7.428 11.106 1.00 90.25 171 PRO A O 1
ATOM 1201 N N . ALA A 1 172 ? -17.569 -7.360 9.230 1.00 89.94 172 ALA A N 1
ATOM 1202 C CA . ALA A 1 172 ? -17.409 -8.804 9.080 1.00 89.94 172 ALA A CA 1
ATOM 1203 C C . ALA A 1 172 ? -16.432 -9.429 10.098 1.00 89.94 172 ALA A C 1
ATOM 1205 O O . ALA A 1 172 ? -16.356 -10.651 10.183 1.00 89.94 172 ALA A O 1
ATOM 1206 N N . LEU A 1 173 ? -15.664 -8.617 10.833 1.00 93.62 173 LEU A N 1
ATOM 1207 C CA . LEU A 1 173 ? -14.772 -9.084 11.894 1.00 93.62 173 LEU A CA 1
ATOM 1208 C C . LEU A 1 173 ? -15.482 -9.087 13.248 1.00 93.62 173 LEU A C 1
ATOM 1210 O O . LEU A 1 173 ? -16.362 -8.260 13.503 1.00 93.62 173 LEU A O 1
ATOM 1214 N N . ALA A 1 174 ? -15.042 -9.966 14.149 1.00 93.94 174 ALA A N 1
ATOM 1215 C CA . ALA A 1 174 ? -15.541 -9.978 15.518 1.00 93.94 174 ALA A CA 1
ATOM 1216 C C . ALA A 1 174 ? -15.221 -8.656 16.241 1.00 93.94 174 ALA A C 1
ATOM 1218 O O . ALA A 1 174 ? -14.172 -8.047 16.015 1.00 93.94 174 ALA A O 1
ATOM 1219 N N . SER A 1 175 ? -16.083 -8.228 17.169 1.00 93.00 175 SER A N 1
ATOM 1220 C CA . SER A 1 175 ? -15.885 -6.981 17.929 1.00 93.00 175 SER A CA 1
ATOM 1221 C C . SER A 1 175 ? -14.538 -6.929 18.660 1.00 93.00 175 SER A C 1
ATOM 1223 O O . SER A 1 175 ? -13.925 -5.867 18.740 1.00 93.00 175 SER A O 1
ATOM 1225 N N . SER A 1 176 ? -14.038 -8.071 19.145 1.00 93.50 176 SER A N 1
ATOM 1226 C CA . SER A 1 176 ? -12.718 -8.181 19.779 1.00 93.50 176 SER A CA 1
ATOM 1227 C C . SER A 1 176 ? -11.569 -7.909 18.802 1.00 93.50 176 SER A C 1
ATOM 1229 O O . SER A 1 176 ? -10.651 -7.159 19.133 1.00 93.50 176 SER A O 1
ATOM 1231 N N . GLU A 1 177 ? -11.631 -8.455 17.584 1.00 94.94 177 GLU A N 1
ATOM 1232 C CA . GLU A 1 177 ? -10.647 -8.194 16.525 1.00 94.94 177 GLU A CA 1
ATOM 1233 C C . GLU A 1 177 ? -10.679 -6.729 16.086 1.00 94.94 177 GLU A C 1
ATOM 1235 O O . GLU A 1 177 ? -9.630 -6.098 15.941 1.00 94.94 177 GLU A O 1
ATOM 1240 N N . ARG A 1 178 ? -11.882 -6.168 15.921 1.00 96.19 178 ARG A N 1
ATOM 1241 C CA . ARG A 1 178 ? -12.067 -4.756 15.568 1.00 96.19 178 ARG A CA 1
ATOM 1242 C C . ARG A 1 178 ? -11.497 -3.835 16.645 1.00 96.19 178 ARG A C 1
ATOM 1244 O O . ARG A 1 178 ? -10.786 -2.887 16.323 1.00 96.19 178 ARG A O 1
ATOM 1251 N N . CYS A 1 179 ? -11.726 -4.158 17.917 1.00 96.56 179 CYS A N 1
ATOM 1252 C CA . CYS A 1 179 ? -11.177 -3.410 19.043 1.00 96.56 179 CYS A CA 1
ATOM 1253 C C . CYS A 1 179 ? -9.643 -3.462 19.092 1.00 96.56 179 CYS A C 1
ATOM 1255 O O . CYS A 1 179 ? -8.984 -2.435 19.257 1.00 96.56 179 CYS A O 1
ATOM 1257 N N . ALA A 1 180 ? -9.055 -4.649 18.910 1.00 95.75 180 ALA A N 1
ATOM 1258 C CA . ALA A 1 180 ? -7.603 -4.800 18.846 1.00 95.75 180 ALA A CA 1
ATOM 1259 C C . ALA A 1 180 ? -7.003 -3.990 17.684 1.00 95.75 180 ALA A C 1
ATOM 1261 O O . ALA A 1 180 ? -5.958 -3.360 17.840 1.00 95.75 180 ALA A O 1
ATOM 1262 N N . ALA A 1 181 ? -7.684 -3.960 16.536 1.00 97.44 181 ALA A N 1
ATOM 1263 C CA . ALA A 1 181 ? -7.276 -3.161 15.390 1.00 97.44 181 ALA A CA 1
ATOM 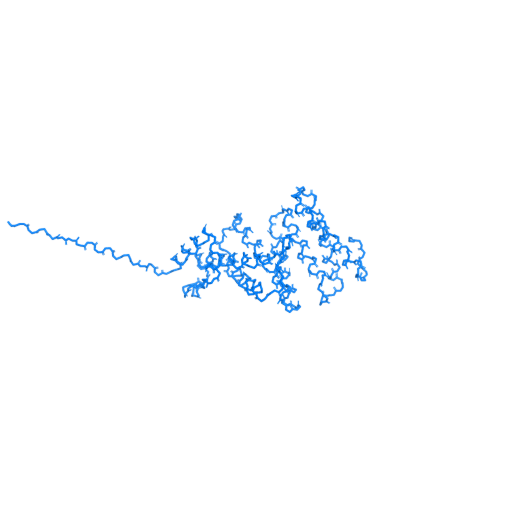1264 C C . ALA A 1 181 ? -7.390 -1.645 15.647 1.00 97.44 181 ALA A C 1
ATOM 1266 O O . ALA A 1 181 ? -6.489 -0.909 15.254 1.00 97.44 181 ALA A O 1
ATOM 1267 N N . ALA A 1 182 ? -8.429 -1.181 16.353 1.00 97.81 182 ALA A N 1
ATOM 1268 C CA . ALA A 1 182 ? -8.578 0.224 16.741 1.00 97.81 182 ALA A CA 1
ATOM 1269 C C . ALA A 1 182 ? -7.467 0.669 17.708 1.00 97.81 182 ALA A C 1
ATOM 1271 O O . ALA A 1 182 ? -6.808 1.680 17.474 1.00 97.81 182 ALA A O 1
ATOM 1272 N N . ARG A 1 183 ? -7.179 -0.135 18.741 1.00 97.00 183 ARG A N 1
ATOM 1273 C CA . ARG A 1 183 ? -6.044 0.089 19.657 1.00 97.00 183 ARG A CA 1
ATOM 1274 C C . ARG A 1 183 ? -4.724 0.196 18.909 1.00 97.00 183 ARG A C 1
ATOM 1276 O O . ARG A 1 183 ? -3.942 1.113 19.145 1.00 97.00 183 ARG A O 1
ATOM 1283 N N . GLU A 1 184 ? -4.487 -0.731 17.988 1.00 97.75 184 GLU A N 1
ATOM 1284 C CA . GLU A 1 184 ? -3.273 -0.733 17.182 1.00 97.75 184 GLU A CA 1
ATOM 1285 C C . GLU A 1 184 ? -3.185 0.502 16.276 1.00 97.75 184 GLU A C 1
ATOM 1287 O O . GLU A 1 184 ? -2.117 1.102 16.168 1.00 97.75 184 GLU A O 1
ATOM 1292 N N . ALA A 1 185 ? -4.300 0.925 15.675 1.00 98.06 185 ALA A N 1
ATOM 1293 C CA . ALA A 1 185 ? -4.354 2.139 14.870 1.00 98.06 185 ALA A CA 1
ATOM 1294 C C . ALA A 1 185 ? -3.996 3.386 15.690 1.00 98.06 185 ALA A C 1
ATOM 1296 O O . ALA A 1 185 ? -3.129 4.158 15.278 1.00 98.06 185 ALA A O 1
ATOM 1297 N N . ALA A 1 186 ? -4.597 3.552 16.872 1.00 97.81 186 ALA A N 1
ATOM 1298 C CA . ALA A 1 186 ? -4.305 4.669 17.767 1.00 97.81 186 ALA A CA 1
ATOM 1299 C C . ALA A 1 186 ? -2.840 4.665 18.232 1.00 97.81 186 ALA A C 1
ATOM 1301 O O . ALA A 1 186 ? -2.176 5.703 18.204 1.00 97.81 186 ALA A O 1
ATOM 1302 N N . ARG A 1 187 ? -2.309 3.488 18.587 1.00 97.62 187 ARG A N 1
ATOM 1303 C CA . ARG A 1 187 ? -0.917 3.309 19.016 1.00 97.62 187 ARG A CA 1
ATOM 1304 C C . ARG A 1 187 ? 0.074 3.684 17.913 1.00 97.62 187 ARG A C 1
ATOM 1306 O O . ARG A 1 187 ? 1.007 4.441 18.167 1.00 97.62 187 ARG A O 1
ATOM 1313 N N . LEU A 1 188 ? -0.115 3.166 16.699 1.00 97.69 188 LEU A N 1
ATOM 1314 C CA . LEU A 1 188 ? 0.747 3.463 15.550 1.00 97.69 188 LEU A CA 1
ATOM 1315 C C . LEU A 1 188 ? 0.676 4.942 15.156 1.00 97.69 188 LEU A C 1
ATOM 1317 O O . LEU A 1 188 ? 1.710 5.563 14.927 1.00 97.69 188 LEU A O 1
ATOM 1321 N N . ALA A 1 189 ? -0.521 5.529 15.154 1.00 97.56 189 ALA A N 1
ATOM 1322 C CA . ALA A 1 189 ? -0.691 6.954 14.902 1.00 97.56 189 ALA A CA 1
ATOM 1323 C C . ALA A 1 189 ? -0.006 7.819 15.977 1.00 97.56 189 ALA A C 1
ATOM 1325 O O . ALA A 1 189 ? 0.592 8.839 15.648 1.00 97.56 189 ALA A O 1
ATOM 1326 N N . GLY A 1 190 ? -0.036 7.399 17.247 1.00 97.56 190 GLY A N 1
ATOM 1327 C CA . GLY A 1 190 ? 0.733 8.024 18.327 1.00 97.56 190 GLY A CA 1
ATOM 1328 C C . GLY A 1 190 ? 2.237 8.008 18.053 1.00 97.56 190 GLY A C 1
ATOM 1329 O O . GLY A 1 190 ? 2.861 9.063 18.037 1.00 97.56 190 GLY A O 1
ATOM 1330 N N . ARG A 1 191 ? 2.802 6.844 17.708 1.00 97.38 191 ARG A N 1
ATOM 1331 C CA . ARG A 1 191 ? 4.232 6.744 17.357 1.00 97.38 191 ARG A CA 1
ATOM 1332 C C . ARG A 1 191 ? 4.622 7.617 16.165 1.00 97.38 191 ARG A C 1
ATOM 1334 O O . ARG A 1 191 ? 5.696 8.217 16.173 1.00 97.38 191 ARG A O 1
ATOM 1341 N N . ALA A 1 192 ? 3.754 7.709 15.155 1.00 96.62 192 ALA A N 1
ATOM 1342 C CA . ALA A 1 192 ? 3.978 8.593 14.017 1.00 96.62 192 ALA A CA 1
ATOM 1343 C C . ALA A 1 192 ? 4.074 10.065 14.453 1.00 96.62 192 ALA A C 1
ATOM 1345 O O . ALA A 1 192 ? 4.919 10.785 13.933 1.00 96.62 192 ALA A O 1
ATOM 1346 N N . LEU A 1 193 ? 3.262 10.501 15.426 1.00 97.06 193 LEU A N 1
ATOM 1347 C CA . LEU A 1 193 ? 3.313 11.855 15.995 1.00 97.06 193 LEU A CA 1
ATOM 1348 C C . LEU A 1 193 ? 4.579 12.102 16.821 1.00 97.06 193 LEU A C 1
ATOM 1350 O O . LEU A 1 193 ? 5.188 13.163 16.693 1.00 97.06 193 LEU A O 1
ATOM 1354 N N . ASP A 1 194 ? 4.993 11.124 17.624 1.00 95.75 194 ASP A N 1
ATOM 1355 C CA . ASP A 1 194 ? 6.158 11.241 18.513 1.00 95.75 194 ASP A CA 1
ATOM 1356 C C . ASP A 1 194 ? 7.492 11.287 17.743 1.00 95.75 194 ASP A C 1
ATOM 1358 O O . ASP A 1 194 ? 8.515 11.707 18.278 1.00 95.75 194 ASP A O 1
ATOM 1362 N N . SER A 1 195 ? 7.481 10.900 16.464 1.00 91.19 195 SER A N 1
ATOM 1363 C CA . SER A 1 195 ? 8.660 10.855 15.588 1.00 91.19 195 SER A CA 1
ATOM 1364 C C . SER A 1 195 ? 9.048 12.214 14.976 1.00 91.19 195 SER A C 1
ATOM 1366 O O . SER A 1 195 ? 9.932 12.263 14.124 1.00 91.19 195 SER A O 1
ATOM 1368 N N . GLY A 1 196 ? 8.385 13.312 15.356 1.00 88.38 196 GLY A N 1
ATOM 1369 C CA . GLY A 1 196 ? 8.601 14.639 14.763 1.00 88.38 196 GLY A CA 1
ATOM 1370 C C . GLY A 1 196 ? 8.270 14.715 13.260 1.00 88.38 196 GLY A C 1
ATOM 1371 O O . GLY A 1 196 ? 9.113 15.164 12.483 1.00 88.38 196 GLY A O 1
ATOM 1372 N 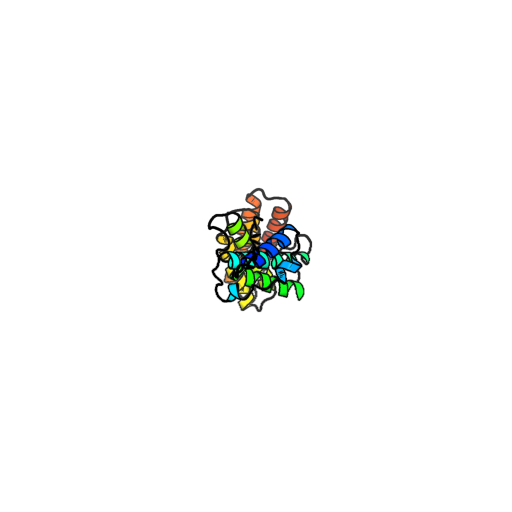N . PRO A 1 197 ? 7.080 14.257 12.822 1.00 92.94 197 PRO A N 1
ATOM 1373 C CA . PRO A 1 197 ? 6.730 14.161 11.408 1.00 92.94 197 PRO A CA 1
ATOM 1374 C C . PRO A 1 197 ? 6.557 15.528 10.733 1.00 92.94 197 PRO A C 1
ATOM 1376 O O . PRO A 1 197 ? 6.367 16.557 11.385 1.00 92.94 197 PRO A O 1
ATOM 1379 N N . SER A 1 198 ? 6.509 15.522 9.398 1.00 92.38 198 SER A N 1
ATOM 1380 C CA . SER A 1 198 ? 6.000 16.667 8.632 1.00 92.38 198 SER A CA 1
ATOM 1381 C C . SER A 1 198 ? 4.559 17.019 9.038 1.00 92.38 198 SER A C 1
ATOM 1383 O O . SER A 1 198 ? 3.818 16.176 9.550 1.00 92.38 198 SER A O 1
ATOM 1385 N N . SER A 1 199 ? 4.130 18.262 8.790 1.00 91.62 199 SER A N 1
ATOM 1386 C CA . SER A 1 199 ? 2.791 18.733 9.183 1.00 91.62 199 SER A CA 1
ATOM 1387 C C . SER A 1 199 ? 1.663 17.877 8.603 1.00 91.62 199 SER A C 1
ATOM 1389 O O . SER A 1 199 ? 0.740 17.518 9.330 1.00 91.62 199 SER A O 1
ATOM 1391 N N . SER A 1 200 ? 1.772 17.469 7.336 1.00 89.81 200 SER A N 1
ATOM 1392 C CA . SER A 1 200 ? 0.770 16.630 6.668 1.00 89.81 200 SER A CA 1
ATOM 1393 C C . SER A 1 200 ? 0.658 15.236 7.290 1.00 89.81 200 SER A C 1
ATOM 1395 O O . SER A 1 200 ? -0.449 14.744 7.510 1.00 89.81 200 SER A O 1
ATOM 1397 N N . VAL A 1 201 ? 1.790 14.610 7.628 1.00 93.00 201 VAL A N 1
ATOM 1398 C CA . VAL A 1 201 ? 1.817 13.314 8.322 1.00 93.00 201 VAL A CA 1
ATOM 1399 C C . VAL A 1 201 ? 1.272 13.464 9.744 1.00 93.00 201 VAL A C 1
ATOM 1401 O O . VAL A 1 201 ? 0.505 12.613 10.191 1.00 93.00 201 VAL A O 1
ATOM 1404 N N . ALA A 1 202 ? 1.585 14.565 10.432 1.00 95.19 202 ALA A N 1
ATOM 1405 C CA . ALA A 1 202 ? 1.054 14.856 11.761 1.00 95.19 202 ALA A CA 1
ATOM 1406 C C . ALA A 1 202 ? -0.478 15.019 11.755 1.00 95.19 202 ALA A C 1
ATOM 1408 O O . ALA A 1 202 ? -1.165 14.469 12.616 1.00 95.19 202 ALA A O 1
ATOM 1409 N N . ASP A 1 203 ? -1.024 15.756 10.787 1.00 94.50 203 ASP A N 1
ATOM 1410 C CA . ASP A 1 203 ? -2.469 15.956 10.638 1.00 94.50 203 ASP A CA 1
ATOM 1411 C C . ASP A 1 203 ? -3.188 14.636 10.352 1.00 94.50 203 ASP A C 1
ATOM 1413 O O . ASP A 1 203 ? -4.158 14.292 11.033 1.00 94.50 203 ASP A O 1
ATOM 1417 N N . ALA A 1 204 ? -2.666 13.848 9.409 1.00 93.75 204 ALA A N 1
ATOM 1418 C CA . ALA A 1 204 ? -3.216 12.539 9.079 1.00 93.75 204 ALA A CA 1
ATOM 1419 C C . ALA A 1 204 ? -3.125 11.554 10.260 1.00 93.75 204 ALA A C 1
ATOM 1421 O O . ALA A 1 204 ? -4.071 10.802 10.512 1.00 93.75 204 ALA A O 1
ATOM 1422 N N . ALA A 1 205 ? -2.033 11.577 11.029 1.00 96.25 205 ALA A N 1
ATOM 1423 C CA . ALA A 1 205 ? -1.879 10.748 12.221 1.00 96.25 205 ALA A CA 1
ATOM 1424 C C . ALA A 1 205 ? -2.866 11.154 13.327 1.00 96.25 205 ALA A C 1
ATOM 1426 O O . ALA A 1 205 ? -3.528 10.288 13.899 1.00 96.25 205 ALA A O 1
ATOM 1427 N N . ARG A 1 206 ? -3.059 12.457 13.581 1.00 96.75 206 ARG A N 1
ATOM 1428 C CA . ARG A 1 206 ? -4.097 12.941 14.511 1.00 96.75 206 ARG A CA 1
ATOM 1429 C C . ARG A 1 206 ? -5.491 12.491 14.084 1.00 96.75 206 ARG A C 1
ATOM 1431 O O . ARG A 1 206 ? -6.228 11.957 14.910 1.00 96.75 206 ARG A O 1
ATOM 1438 N N . ALA A 1 207 ? -5.835 12.663 12.808 1.00 95.38 207 ALA A N 1
ATOM 1439 C CA . ALA A 1 207 ? -7.125 12.238 12.273 1.00 95.38 207 ALA A CA 1
ATOM 1440 C C . ALA A 1 207 ? -7.331 10.722 12.426 1.00 95.38 207 ALA A C 1
ATOM 1442 O O . ALA A 1 207 ? -8.379 10.290 12.903 1.00 95.38 207 ALA A O 1
ATOM 1443 N N . THR A 1 208 ? -6.309 9.922 12.110 1.00 96.69 208 THR A N 1
ATOM 1444 C CA . THR A 1 208 ? -6.350 8.455 12.234 1.00 96.69 208 THR A CA 1
ATOM 1445 C C . THR A 1 208 ? -6.507 8.012 13.687 1.00 96.69 208 THR A C 1
ATOM 1447 O O . THR A 1 208 ? -7.329 7.144 13.974 1.00 96.69 208 THR A O 1
ATOM 1450 N N . ARG A 1 209 ? -5.771 8.630 14.621 1.00 97.25 209 ARG A N 1
ATOM 1451 C CA . ARG A 1 209 ? -5.894 8.350 16.059 1.00 97.25 209 ARG A CA 1
ATOM 1452 C C . ARG A 1 209 ? -7.297 8.673 16.569 1.00 97.25 209 ARG A C 1
ATOM 1454 O O . ARG A 1 209 ? -7.903 7.844 17.235 1.00 97.25 209 ARG A O 1
ATOM 1461 N N . ASN A 1 210 ? -7.830 9.839 16.209 1.00 96.50 210 ASN A N 1
ATOM 1462 C CA . ASN A 1 210 ? -9.170 10.255 16.620 1.00 96.50 210 ASN A CA 1
ATOM 1463 C C . ASN A 1 210 ? -10.252 9.319 16.061 1.00 96.50 210 ASN A C 1
ATOM 1465 O O . ASN A 1 210 ? -11.157 8.929 16.794 1.00 96.50 210 ASN A O 1
ATOM 1469 N N . ALA A 1 211 ? -10.143 8.926 14.788 1.00 96.44 211 ALA A N 1
ATOM 1470 C CA . ALA A 1 211 ? -11.052 7.960 14.179 1.00 96.44 211 ALA A CA 1
ATOM 1471 C C . ALA A 1 211 ? -10.969 6.591 14.875 1.00 96.44 211 ALA A C 1
ATOM 1473 O O . ALA A 1 211 ? -11.996 5.985 15.156 1.00 96.44 211 ALA A O 1
ATOM 1474 N N . ALA A 1 212 ? -9.769 6.130 15.233 1.00 96.88 212 ALA A N 1
ATOM 1475 C CA . ALA A 1 212 ? -9.592 4.886 15.976 1.00 96.88 212 ALA A CA 1
ATOM 1476 C C . ALA A 1 212 ? -10.255 4.921 17.365 1.00 96.88 212 ALA A C 1
ATOM 1478 O O . ALA A 1 212 ? -10.935 3.962 17.731 1.00 96.88 212 ALA A O 1
ATOM 1479 N N . SER A 1 213 ? -10.121 6.023 18.110 1.00 95.38 213 SER A N 1
ATOM 1480 C CA . SER A 1 213 ? -10.814 6.198 19.395 1.00 95.38 213 SER A CA 1
ATOM 1481 C C . SER A 1 213 ? -12.339 6.240 19.228 1.00 95.38 213 SER A C 1
ATOM 1483 O O . SER A 1 213 ? -13.056 5.654 20.038 1.00 95.38 213 SER A O 1
ATOM 1485 N N . GLN A 1 214 ? -12.852 6.874 18.167 1.00 94.75 214 GLN A N 1
ATOM 1486 C CA . GLN A 1 214 ? -14.291 6.881 17.862 1.00 94.75 214 GLN A CA 1
ATOM 1487 C C . GLN A 1 214 ? -14.815 5.476 17.533 1.00 94.75 214 GLN A C 1
ATOM 1489 O O . GLN A 1 214 ? -15.830 5.058 18.088 1.00 94.75 214 GLN A O 1
ATOM 1494 N N . GLU A 1 215 ? -14.105 4.725 16.687 1.00 94.00 215 GLU A N 1
ATOM 1495 C CA . GLU A 1 215 ? -14.450 3.333 16.371 1.00 94.00 215 GLU A CA 1
ATOM 1496 C C . GLU A 1 215 ? -14.443 2.458 17.627 1.00 94.00 215 GLU A C 1
ATOM 1498 O O . GLU A 1 215 ? -15.369 1.683 17.848 1.00 94.00 215 GLU A O 1
ATOM 1503 N N . ALA A 1 216 ? -13.432 2.606 18.488 1.00 92.81 216 ALA A N 1
ATOM 1504 C CA . ALA A 1 216 ? -13.353 1.874 19.745 1.00 92.81 216 ALA A CA 1
ATOM 1505 C C . ALA A 1 216 ? -14.516 2.201 20.692 1.00 92.81 216 ALA A C 1
ATOM 1507 O O . ALA A 1 216 ? -15.113 1.286 21.255 1.00 92.81 216 ALA A O 1
ATOM 1508 N N . ALA A 1 217 ? -14.890 3.476 20.831 1.00 90.94 217 ALA A N 1
ATOM 1509 C CA . ALA A 1 217 ? -16.019 3.887 21.666 1.00 90.94 217 ALA A CA 1
ATOM 1510 C C . ALA A 1 217 ? -17.360 3.291 21.194 1.00 90.94 217 ALA A C 1
ATOM 1512 O O . ALA A 1 217 ? -18.244 3.037 22.011 1.00 90.94 217 ALA A O 1
ATOM 1513 N N . GLY A 1 218 ? -17.501 3.028 19.890 1.00 88.06 218 GLY A N 1
ATOM 1514 C CA . GLY A 1 218 ? -18.662 2.351 19.309 1.00 88.06 218 GLY A CA 1
ATOM 1515 C C . GLY A 1 218 ? -18.685 0.827 19.503 1.00 88.06 218 GLY A C 1
ATOM 1516 O O . GLY A 1 218 ? -19.680 0.187 19.162 1.00 88.06 218 GLY A O 1
ATOM 1517 N N . LEU A 1 219 ? -17.615 0.224 20.035 1.00 89.88 219 LEU A N 1
ATOM 1518 C CA . LEU A 1 219 ? -17.489 -1.221 20.231 1.00 89.88 219 LEU A CA 1
ATOM 1519 C C . LEU A 1 219 ? -17.679 -1.613 21.699 1.00 89.88 219 LEU A C 1
ATOM 1521 O O . LEU A 1 219 ? -17.037 -1.088 22.609 1.00 89.88 219 LEU A O 1
ATOM 1525 N N . THR A 1 220 ? -18.510 -2.628 21.937 1.00 81.38 220 THR A N 1
ATOM 1526 C CA . THR A 1 220 ? -18.692 -3.202 23.275 1.00 81.38 220 THR A CA 1
ATOM 1527 C C . THR A 1 220 ? -17.360 -3.725 23.825 1.00 81.38 220 THR A C 1
ATOM 1529 O O . THR A 1 220 ? -16.631 -4.434 23.131 1.00 81.38 220 THR A O 1
ATOM 1532 N N . ASN A 1 221 ? -17.057 -3.411 25.090 1.00 76.44 221 ASN A N 1
ATOM 1533 C CA . ASN A 1 221 ? -15.850 -3.844 25.812 1.00 76.44 221 ASN A CA 1
ATOM 1534 C C . ASN A 1 221 ? -14.508 -3.374 25.210 1.00 76.44 221 ASN A C 1
ATOM 1536 O O . ASN A 1 221 ? -13.466 -3.975 25.479 1.00 76.44 221 ASN A O 1
ATOM 1540 N N . CYS A 1 222 ? -14.501 -2.277 24.445 1.00 84.88 222 CYS A N 1
ATOM 1541 C CA . CYS A 1 222 ? -13.281 -1.696 23.884 1.00 84.88 222 CYS A CA 1
ATOM 1542 C C . CYS A 1 222 ? -12.788 -0.451 24.646 1.00 84.88 222 CYS A C 1
ATOM 1544 O O . CYS A 1 222 ? -12.685 0.641 24.099 1.00 84.88 222 CYS A O 1
ATOM 1546 N N . ALA A 1 223 ? -12.471 -0.605 25.936 1.00 76.31 223 ALA A N 1
ATOM 1547 C CA . ALA A 1 223 ? -11.926 0.494 26.741 1.00 76.31 223 ALA A CA 1
ATOM 1548 C C . ALA A 1 223 ? -10.447 0.800 26.408 1.00 76.31 223 ALA A C 1
ATOM 1550 O O . ALA A 1 223 ? -9.697 -0.112 26.049 1.00 76.31 223 ALA A O 1
ATOM 1551 N N . GLY A 1 224 ? -10.022 2.059 26.588 1.00 71.88 224 GLY A N 1
ATOM 1552 C CA . GLY A 1 224 ? -8.608 2.470 26.598 1.00 71.88 224 GLY A CA 1
ATOM 1553 C C . GLY A 1 224 ? -7.945 2.659 25.227 1.00 71.88 224 GLY A C 1
ATOM 1554 O O . GLY A 1 224 ? -6.850 2.134 25.030 1.00 71.88 224 GLY A O 1
ATOM 1555 N N . VAL A 1 225 ? -8.604 3.364 24.294 1.00 73.81 225 VAL A N 1
ATOM 1556 C CA . VAL A 1 225 ? -8.073 3.707 22.952 1.00 73.81 225 VAL A CA 1
ATOM 1557 C C . VAL A 1 225 ? -7.856 5.200 22.788 1.00 73.81 225 VAL A C 1
ATOM 1559 O O . VAL A 1 225 ? -8.849 5.953 22.904 1.00 73.81 225 VAL A O 1
#

Radius of gyration: 22.68 Å; chains: 1; bounding box: 64×38×88 Å

Sequence (225 aa):
MRSLPLLLLLGACAALPGPTPQLERMTKAQTEGRDAANAAEVAESDCLTQPSDPACLRIQAIRGRACLALARTEAAAGAACPPPTASARRNLDCAVDAYGKAQGAAPAGSADAVNLAENAARAQYCASGFRPPAEGVALLRQARSGIAGLPATAERDLLGASAALAMAQRPALASSERCAAAREAARLAGRALDSGPSSSVADAARATRNAASQEAAGLTNCAGV

Secondary structure (DSSP, 8-state):
----------------SSSHHHHHHHHHHHHTT-HHHHHH-PPPHHHHH-TTSHHHHHHHHHHHHHHHHHHHTTSPTT-SS--S-HHHHHHHHHHHHHHHH-TTSS-TTSHHHHHHHHHHHHHHHHHGGGS-HHHHHHHHHHHHHHHHTS---HHHHHHHHHHHHHHHT-TTS-HHHHHHHHHHHHHHHHHHHHT---HHHHHHHHHHHHHHHHHHHTSTT----

pLDDT: mean 89.89, std 13.57, range [39.62, 98.5]

Foldseek 3Di:
DDDDDDPPPPPPPDPPPDCVVVLVVLVVCVVVVVLVVLLPDDRDPRCVVVLVPLSNLSSLLSNLVSLLVQLCVQCDVLDLGHDQDPSNLVSLVSNLVSLVSNVPNDDPPDPSNLVSLLSNLSSLLRNLVVDDLVSSLVSLVSSLVSLVPHPDALVSLLSNLSSLCVQLPRPPDDLVSSLVSLVSSLVSLVSSCVRVDDPSSVVSSVVSNVSSVVSLVVGPPNPDD